Protein AF-V4PI11-F1 (afdb_monomer_lite)

Foldseek 3Di:
DDDDDDDDDDDDDDDDDPPPDQDDDDPLVLLVVVCVQFDAPPDPDDRPDPQLVQADVLLSVLVCQQCDADPPAGRLPNADLSQPGNAFGWAPWDWDDDPQKIWIWTDGVNHTFIKIFGWDRDSNGIHGHWIWGCADPLGHIDISSVQSCLCPQDDDLARDPSVLLSVQCRLLQTPPPPDPDRPDAFADPVLVVLVCQQCPDQPPNHHRLDPDDLSFVGNDFHWNHWDKDWADDPDNQKIKIWIWTQGVNDTFIKIFIWGADPSYIHTHWIKGPADPVQNRIDISVVCSVVSNDGDDDD

Structure (mmCIF, N/CA/C/O backbone):
data_AF-V4PI11-F1
#
_entry.id   AF-V4PI11-F1
#
loop_
_atom_site.group_PDB
_atom_site.id
_atom_site.type_symbol
_atom_site.label_atom_id
_atom_site.label_alt_id
_atom_site.label_comp_id
_atom_site.label_asym_id
_atom_site.label_entity_id
_atom_site.label_seq_id
_atom_site.pdbx_PDB_ins_code
_atom_site.Cartn_x
_atom_site.Cartn_y
_atom_site.Cartn_z
_atom_site.occupancy
_atom_site.B_iso_or_equiv
_atom_site.auth_seq_id
_atom_site.auth_comp_id
_atom_site.auth_asym_id
_atom_site.auth_atom_id
_atom_site.pdbx_PDB_model_num
ATOM 1 N N . MET A 1 1 ? 10.548 27.675 87.735 1.00 40.84 1 MET A N 1
ATOM 2 C CA . MET A 1 1 ? 10.564 27.978 86.286 1.00 40.84 1 MET A CA 1
ATOM 3 C C . MET A 1 1 ? 9.923 26.806 85.551 1.00 40.84 1 MET A C 1
ATOM 5 O O . MET A 1 1 ? 10.500 25.729 85.538 1.00 40.84 1 MET A O 1
ATOM 9 N N . LEU A 1 2 ? 8.694 26.974 85.055 1.00 41.78 2 LEU A N 1
ATOM 10 C CA . LEU A 1 2 ? 7.898 25.921 84.407 1.00 41.78 2 LEU A CA 1
ATOM 11 C C . LEU A 1 2 ? 8.233 25.891 82.902 1.00 41.78 2 LEU A C 1
ATOM 13 O O . LEU A 1 2 ? 7.974 26.872 82.207 1.00 41.78 2 LEU A O 1
ATOM 17 N N . ARG A 1 3 ? 8.820 24.800 82.393 1.00 45.31 3 ARG A N 1
ATOM 18 C CA . ARG A 1 3 ? 9.042 24.601 80.948 1.00 45.31 3 ARG A CA 1
ATOM 19 C C . ARG A 1 3 ? 7.788 23.978 80.329 1.00 45.31 3 ARG A C 1
ATOM 21 O O . ARG A 1 3 ? 7.420 22.863 80.679 1.00 45.31 3 ARG A O 1
ATOM 28 N N . ARG A 1 4 ? 7.130 24.719 79.433 1.00 50.06 4 ARG A N 1
ATOM 29 C CA . ARG A 1 4 ? 6.032 24.237 78.583 1.00 50.06 4 ARG A CA 1
ATOM 30 C C . ARG A 1 4 ? 6.623 23.593 77.331 1.00 50.06 4 ARG A C 1
ATOM 32 O O . ARG A 1 4 ? 7.285 24.273 76.553 1.00 50.06 4 ARG A O 1
ATOM 39 N N . THR A 1 5 ? 6.376 22.304 77.146 1.00 51.91 5 THR A N 1
ATOM 40 C CA . THR A 1 5 ? 6.734 21.562 75.933 1.00 51.91 5 THR A CA 1
ATOM 41 C C . THR A 1 5 ? 5.562 21.648 74.955 1.00 51.91 5 THR A C 1
ATOM 43 O O . THR A 1 5 ? 4.469 21.187 75.274 1.00 51.91 5 THR A O 1
ATOM 46 N N . PHE A 1 6 ? 5.765 22.260 73.787 1.00 44.03 6 PHE A N 1
ATOM 47 C CA . PHE A 1 6 ? 4.809 22.229 72.675 1.00 44.03 6 PHE A CA 1
ATOM 48 C C . PHE A 1 6 ? 5.102 21.006 71.797 1.00 44.03 6 PHE A C 1
ATOM 50 O O . PHE A 1 6 ? 6.221 20.846 71.316 1.00 44.03 6 PHE A O 1
ATOM 57 N N . LEU A 1 7 ? 4.098 20.152 71.592 1.00 48.19 7 LEU A N 1
ATOM 58 C CA . LEU A 1 7 ? 4.107 19.090 70.585 1.00 48.19 7 LEU A CA 1
ATOM 59 C C . LEU A 1 7 ? 3.565 19.665 69.271 1.00 48.19 7 LEU A C 1
ATOM 61 O O . LEU A 1 7 ? 2.389 20.011 69.181 1.00 48.19 7 LEU A O 1
ATOM 65 N N . ILE A 1 8 ? 4.425 19.768 68.259 1.00 47.38 8 ILE A N 1
ATOM 66 C CA . ILE A 1 8 ? 4.028 20.039 66.874 1.00 47.38 8 ILE A CA 1
ATOM 67 C C . ILE A 1 8 ? 3.683 18.685 66.248 1.00 47.38 8 ILE A C 1
ATOM 69 O O . ILE A 1 8 ? 4.562 17.848 66.056 1.00 47.38 8 ILE A O 1
ATOM 73 N N . SER A 1 9 ? 2.400 18.455 65.966 1.00 52.03 9 SER A N 1
ATOM 74 C CA . SER A 1 9 ? 1.960 17.310 65.164 1.00 52.03 9 SER A CA 1
ATOM 75 C C . SER A 1 9 ? 2.169 17.634 63.686 1.00 52.03 9 SER A C 1
ATOM 77 O O . SER A 1 9 ? 1.515 18.527 63.151 1.00 52.03 9 SER A O 1
ATOM 79 N N . ALA A 1 10 ? 3.093 16.928 63.036 1.00 47.50 10 ALA A N 1
ATOM 80 C CA . ALA A 1 10 ? 3.272 16.974 61.590 1.00 47.50 10 ALA A CA 1
ATOM 81 C C . ALA A 1 10 ? 2.219 16.075 60.924 1.00 47.50 10 ALA A C 1
ATOM 83 O O . ALA A 1 10 ? 2.224 14.858 61.106 1.00 47.50 10 ALA A O 1
ATOM 84 N N . LEU A 1 11 ? 1.299 16.685 60.177 1.00 53.53 11 LEU A N 1
ATOM 85 C CA . LEU A 1 11 ? 0.320 15.986 59.351 1.00 53.53 11 LEU A CA 1
ATOM 86 C C . LEU A 1 11 ? 1.028 15.522 58.066 1.00 53.53 11 LEU A C 1
ATOM 88 O O . LEU A 1 11 ? 1.354 16.337 57.206 1.00 53.53 11 LEU A O 1
ATOM 92 N N . ALA A 1 12 ? 1.313 14.226 57.953 1.00 48.94 12 ALA A N 1
ATOM 93 C CA . ALA A 1 12 ? 1.839 13.635 56.727 1.00 48.94 12 ALA A CA 1
ATOM 94 C C . ALA A 1 12 ? 0.690 13.455 55.719 1.00 48.94 12 ALA A C 1
ATOM 96 O O . ALA A 1 12 ? -0.179 12.606 55.912 1.00 48.94 12 ALA A O 1
ATOM 97 N N . LEU A 1 13 ? 0.665 14.274 54.662 1.00 51.00 13 LEU A N 1
ATOM 98 C CA . LEU A 1 13 ? -0.216 14.075 53.510 1.00 51.00 13 LEU A CA 1
ATOM 99 C C . LEU A 1 13 ? 0.379 12.981 52.615 1.00 51.00 13 LEU A C 1
ATOM 101 O O . LEU A 1 13 ? 1.389 13.191 51.946 1.00 51.00 13 LEU A O 1
ATOM 105 N N . SER A 1 14 ? -0.256 11.814 52.595 1.00 48.81 14 SER A N 1
ATOM 106 C CA . SER A 1 14 ? 0.034 10.746 51.638 1.00 48.81 14 SER A CA 1
ATOM 107 C C . SER A 1 14 ? -0.499 11.155 50.261 1.00 48.81 14 SER A C 1
ATOM 109 O O . SER A 1 14 ? -1.700 11.071 50.011 1.00 48.81 14 SER A O 1
ATOM 111 N N . ALA A 1 15 ? 0.368 11.612 49.359 1.00 48.19 15 ALA A N 1
ATOM 112 C CA . ALA A 1 15 ? 0.011 11.766 47.952 1.00 48.19 15 ALA A CA 1
ATOM 113 C C . ALA A 1 15 ? -0.006 10.376 47.298 1.00 48.19 15 ALA A C 1
ATOM 115 O O . ALA A 1 15 ? 1.043 9.812 46.992 1.00 48.19 15 ALA A O 1
ATOM 116 N N . ALA A 1 16 ? -1.193 9.792 47.125 1.00 48.78 16 ALA A N 1
ATOM 117 C CA . ALA A 1 16 ? -1.354 8.633 46.255 1.00 48.78 16 ALA A CA 1
ATOM 118 C C . ALA A 1 16 ? -1.218 9.088 44.787 1.00 48.78 16 ALA A C 1
ATOM 120 O O . ALA A 1 16 ? -1.800 10.116 44.425 1.00 48.78 16 ALA A O 1
ATOM 121 N N . PRO A 1 17 ? -0.483 8.356 43.932 1.00 47.84 17 PRO A N 1
ATOM 122 C CA . PRO A 1 17 ? -0.457 8.638 42.507 1.00 47.84 17 PRO A CA 1
ATOM 123 C C . PRO A 1 17 ? -1.846 8.342 41.937 1.00 47.84 17 PRO A C 1
ATOM 125 O O . PRO A 1 17 ? -2.279 7.193 41.869 1.00 47.84 17 PRO A O 1
ATOM 128 N N . VAL A 1 18 ? -2.565 9.391 41.546 1.00 48.38 18 VAL A N 1
ATOM 129 C CA . VAL A 1 18 ? -3.755 9.250 40.709 1.00 48.38 18 VAL A CA 1
ATOM 130 C C . VAL A 1 18 ? -3.244 8.885 39.320 1.00 48.38 18 VAL A C 1
ATOM 132 O O . VAL A 1 18 ? -2.801 9.751 38.571 1.00 48.38 18 VAL A O 1
ATOM 135 N N . LEU A 1 19 ? -3.263 7.594 38.985 1.00 51.03 19 LEU A N 1
ATOM 136 C CA . LEU A 1 19 ? -3.252 7.174 37.587 1.00 51.03 19 LEU A CA 1
ATOM 137 C C . LEU A 1 19 ? -4.539 7.728 36.979 1.00 51.03 19 LEU A C 1
ATOM 139 O O . LEU A 1 19 ? -5.626 7.212 37.236 1.00 51.03 19 LEU A O 1
ATOM 143 N N . ALA A 1 20 ? -4.425 8.846 36.265 1.00 57.12 20 ALA A N 1
ATOM 144 C CA . ALA A 1 20 ? -5.543 9.431 35.549 1.00 57.12 20 ALA A CA 1
ATOM 145 C C . ALA A 1 20 ? -6.047 8.391 34.544 1.00 57.12 20 ALA A C 1
ATOM 147 O O . ALA A 1 20 ? -5.345 8.040 33.598 1.00 57.12 20 ALA A O 1
ATOM 148 N N . ALA A 1 21 ? -7.241 7.852 34.789 1.00 62.75 21 ALA A N 1
ATOM 149 C CA . ALA A 1 21 ? -7.908 6.993 33.829 1.00 62.75 21 ALA A CA 1
ATOM 150 C C . ALA A 1 21 ? -8.128 7.796 32.542 1.00 62.75 21 ALA A C 1
ATOM 152 O O . ALA A 1 21 ? -8.662 8.906 32.593 1.00 62.75 21 ALA A O 1
ATOM 153 N N . THR A 1 22 ? -7.709 7.246 31.403 1.00 69.50 22 THR A N 1
ATOM 154 C CA . THR A 1 22 ? -8.015 7.814 30.089 1.00 69.50 22 THR A CA 1
ATOM 155 C C . THR A 1 22 ? -9.537 7.972 29.970 1.00 69.50 22 THR A C 1
ATOM 157 O O . THR A 1 22 ? -10.248 6.982 30.164 1.00 69.50 22 THR A O 1
ATOM 160 N N . PRO A 1 23 ? -10.064 9.181 29.709 1.00 77.94 23 PRO A N 1
ATOM 161 C CA . PRO A 1 23 ? -11.504 9.392 29.604 1.00 77.94 23 PRO A CA 1
ATOM 162 C C . PRO A 1 23 ? -12.136 8.553 28.483 1.00 77.94 23 PRO A C 1
ATOM 164 O O . PRO A 1 23 ? -11.534 8.366 27.429 1.00 77.94 23 PRO A O 1
ATOM 167 N N . GLY A 1 24 ? -13.378 8.103 28.677 1.00 84.50 24 GLY A N 1
ATOM 168 C CA . GLY A 1 24 ? -14.166 7.441 27.630 1.00 84.50 24 GLY A CA 1
ATOM 169 C C . GLY A 1 24 ? -14.064 5.906 27.592 1.00 84.50 24 GLY A C 1
ATOM 170 O O . GLY A 1 24 ? -13.567 5.289 28.536 1.00 84.50 24 GLY A O 1
ATOM 171 N N . PRO A 1 25 ? -14.617 5.272 26.540 1.00 92.50 25 PRO A N 1
ATOM 172 C CA . PRO A 1 25 ? -14.625 3.818 26.392 1.00 92.50 25 PRO A CA 1
ATOM 173 C C . PRO A 1 25 ? -13.217 3.247 26.185 1.00 92.50 25 PRO A C 1
ATOM 175 O O . PRO A 1 25 ? -12.325 3.898 25.640 1.00 92.50 25 PRO A O 1
ATOM 178 N N . ALA A 1 26 ? -13.030 1.994 26.601 1.00 94.94 26 ALA A N 1
ATOM 179 C CA . ALA A 1 26 ? -11.811 1.249 26.311 1.00 94.94 26 ALA A CA 1
ATOM 180 C C . ALA A 1 26 ? -11.707 0.931 24.799 1.00 94.94 26 ALA A C 1
ATOM 182 O O . ALA A 1 26 ? -12.746 0.745 24.160 1.00 94.94 26 ALA A O 1
ATOM 183 N N . PRO A 1 27 ? -10.494 0.814 24.225 1.00 97.19 27 PRO A N 1
ATOM 184 C CA . PRO A 1 27 ? -10.257 0.456 22.824 1.00 97.19 27 PRO A CA 1
ATOM 185 C C . PRO A 1 27 ? -11.107 -0.707 22.300 1.00 97.19 27 PRO A C 1
ATOM 187 O O . PRO A 1 27 ? -11.747 -0.596 21.258 1.00 97.19 27 PRO A O 1
ATOM 190 N N . GLU A 1 28 ? -11.195 -1.813 23.038 1.00 97.38 28 GLU A N 1
ATOM 191 C CA . GLU A 1 28 ? -11.993 -2.971 22.631 1.00 97.38 28 GLU A CA 1
ATOM 192 C C . GLU A 1 28 ? -13.496 -2.676 22.584 1.00 97.38 28 GLU A C 1
ATOM 194 O O . GLU A 1 28 ? -14.212 -3.285 21.792 1.00 97.38 28 GLU A O 1
ATOM 199 N N . GLN A 1 29 ? -13.979 -1.744 23.411 1.00 96.94 29 GLN A N 1
ATOM 200 C CA . GLN A 1 29 ? -15.369 -1.305 23.377 1.00 96.94 29 GLN A CA 1
ATOM 201 C C . GLN A 1 29 ? -15.615 -0.389 22.177 1.00 96.94 29 GLN A C 1
ATOM 203 O O . GLN A 1 29 ? -16.610 -0.582 21.490 1.00 96.94 29 GLN A O 1
ATOM 208 N N . ILE A 1 30 ? -14.681 0.520 21.864 1.00 96.56 30 ILE A N 1
ATOM 209 C CA . ILE A 1 30 ? -14.741 1.364 20.657 1.00 96.56 30 ILE A CA 1
ATOM 210 C C . ILE A 1 30 ? -14.898 0.493 19.404 1.00 96.56 30 ILE A C 1
ATOM 212 O O . ILE A 1 30 ? -15.773 0.751 18.581 1.00 96.56 30 ILE A O 1
ATOM 216 N N . ILE A 1 31 ? -14.099 -0.573 19.285 1.00 97.50 31 ILE A N 1
ATOM 217 C CA . ILE A 1 31 ? -14.183 -1.494 18.144 1.00 97.50 31 ILE A CA 1
ATOM 218 C C . ILE A 1 31 ? -15.503 -2.281 18.141 1.00 97.50 31 ILE A C 1
ATOM 220 O O . ILE A 1 31 ? -16.111 -2.442 17.087 1.00 97.50 31 ILE A O 1
ATOM 224 N N . ARG A 1 32 ? -16.013 -2.733 19.295 1.00 96.12 32 ARG A N 1
ATOM 225 C CA . ARG A 1 32 ? -17.341 -3.380 19.352 1.00 96.12 32 ARG A CA 1
ATOM 226 C C . ARG A 1 32 ? -18.463 -2.444 18.910 1.00 96.12 32 ARG A C 1
ATOM 228 O O . ARG A 1 32 ? -19.345 -2.884 18.179 1.00 96.12 32 ARG A O 1
ATOM 235 N N . ASP A 1 33 ? -18.418 -1.187 19.338 1.00 94.12 33 ASP A N 1
ATOM 236 C CA . ASP A 1 33 ? -19.420 -0.180 18.989 1.00 94.12 33 ASP A CA 1
ATOM 237 C C . ASP A 1 33 ? -19.358 0.169 17.494 1.00 94.12 33 ASP A C 1
ATOM 239 O O . ASP A 1 33 ? -20.404 0.304 16.862 1.00 94.12 33 ASP A O 1
ATOM 243 N N . LEU A 1 34 ? -18.152 0.232 16.911 1.00 94.56 34 LEU A N 1
ATOM 244 C CA . LEU A 1 34 ? -17.946 0.369 15.465 1.00 94.56 34 LEU A CA 1
ATOM 245 C C . LEU A 1 34 ? -18.621 -0.777 14.699 1.00 94.56 34 LEU A C 1
ATOM 247 O O . LEU A 1 34 ? -19.480 -0.529 13.855 1.00 94.56 34 LEU A O 1
ATOM 251 N N . TYR A 1 35 ? -18.290 -2.031 15.017 1.00 93.81 35 TYR A N 1
ATOM 252 C CA . TYR A 1 35 ? -18.856 -3.179 14.301 1.00 93.81 35 TYR A CA 1
ATOM 253 C C . TYR A 1 35 ? -20.350 -3.400 14.573 1.00 93.81 35 TYR A C 1
ATOM 255 O O . TYR A 1 35 ? -21.015 -4.054 13.777 1.00 93.81 35 TYR A O 1
ATOM 263 N N . ALA A 1 36 ? -20.915 -2.831 15.642 1.00 91.50 36 ALA A N 1
ATOM 264 C CA . ALA A 1 36 ? -22.363 -2.843 15.863 1.00 91.50 36 ALA A CA 1
ATOM 265 C C . ALA A 1 36 ? -23.140 -2.039 14.800 1.00 91.50 36 ALA A C 1
ATOM 267 O O . ALA A 1 36 ? -24.351 -2.230 14.656 1.00 91.50 36 ALA A O 1
ATOM 268 N N . LEU A 1 37 ? -22.463 -1.156 14.054 1.00 89.44 37 LEU A N 1
ATOM 269 C CA . LEU A 1 37 ? -23.041 -0.431 12.921 1.00 89.44 37 LEU A CA 1
ATOM 270 C C . LEU A 1 37 ? -23.151 -1.307 11.663 1.00 89.44 37 LEU A C 1
ATOM 272 O O . LEU A 1 37 ? -24.054 -1.087 10.857 1.00 89.44 37 LEU A O 1
ATOM 276 N N . TYR A 1 38 ? -22.284 -2.315 11.520 1.00 87.25 38 TYR A N 1
ATOM 277 C CA . TYR A 1 38 ? -22.271 -3.238 10.386 1.00 87.25 38 TYR A CA 1
ATOM 278 C C . TYR A 1 38 ? -23.386 -4.273 10.556 1.00 87.25 38 TYR A C 1
ATOM 280 O O . TYR A 1 38 ? -23.311 -5.186 11.381 1.00 87.25 38 TYR A O 1
ATOM 288 N N . LYS A 1 39 ? -24.471 -4.095 9.799 1.00 72.31 39 LYS A N 1
ATOM 289 C CA . LYS A 1 39 ? -25.648 -4.974 9.842 1.00 72.31 39 LYS A CA 1
ATOM 290 C C . LYS A 1 39 ? -25.449 -6.225 8.968 1.00 72.31 39 LYS A C 1
ATOM 292 O O . LYS A 1 39 ? -24.581 -6.231 8.102 1.00 72.31 39 LYS A O 1
ATOM 297 N N . PRO A 1 40 ? -26.248 -7.290 9.174 1.00 66.56 40 PRO A N 1
ATOM 298 C CA . PRO A 1 40 ? -26.199 -8.484 8.332 1.00 66.56 40 PRO A CA 1
ATOM 299 C C . PRO A 1 40 ? -26.529 -8.197 6.858 1.00 66.56 40 PRO A C 1
ATOM 301 O O . PRO A 1 40 ? -27.255 -7.252 6.553 1.00 66.56 40 PRO A O 1
ATOM 304 N N . VAL A 1 41 ? -26.047 -9.086 5.984 1.00 58.22 41 VAL A N 1
ATOM 305 C CA . VAL A 1 41 ? -26.229 -9.089 4.520 1.00 58.22 41 VAL A CA 1
ATOM 306 C C . VAL A 1 41 ? -27.696 -8.865 4.115 1.00 58.22 41 VAL A C 1
ATOM 308 O O . VAL A 1 41 ? -28.592 -9.520 4.653 1.00 58.22 41 VAL A O 1
ATOM 311 N N . GLY A 1 42 ? -27.937 -7.979 3.140 1.00 57.91 42 GLY A N 1
ATOM 312 C CA . GLY A 1 42 ? -29.267 -7.708 2.567 1.00 57.91 42 GLY A CA 1
ATOM 313 C C . GLY A 1 42 ? -30.006 -6.493 3.145 1.00 57.91 42 GLY A C 1
ATOM 314 O O . GLY A 1 42 ? -31.218 -6.377 2.971 1.00 57.91 42 GLY A O 1
ATOM 315 N N . MET A 1 43 ? -29.304 -5.606 3.856 1.00 55.66 43 MET A N 1
ATOM 316 C CA . MET A 1 43 ? -29.824 -4.318 4.325 1.00 55.66 43 MET A CA 1
ATOM 317 C C . MET A 1 43 ? -29.095 -3.184 3.589 1.00 55.66 43 MET A C 1
ATOM 319 O O . MET A 1 43 ? -27.904 -2.999 3.808 1.00 55.66 43 MET A O 1
ATOM 323 N N . ASP A 1 44 ? -29.815 -2.411 2.767 1.00 54.25 44 ASP A N 1
ATOM 324 C CA . ASP A 1 44 ? -29.284 -1.384 1.838 1.00 54.25 44 ASP A CA 1
ATOM 325 C C . ASP A 1 44 ? -28.748 -0.099 2.509 1.00 54.25 44 ASP A C 1
ATOM 327 O O . ASP A 1 44 ? -28.855 1.000 1.964 1.00 54.25 44 ASP A O 1
ATOM 331 N N . VAL A 1 45 ? -28.225 -0.183 3.733 1.00 64.81 45 VAL A N 1
ATOM 332 C CA . VAL A 1 45 ? -27.713 0.992 4.446 1.00 64.81 45 VAL A CA 1
ATOM 333 C C . VAL A 1 45 ? -26.289 0.715 4.893 1.00 64.81 45 VAL A C 1
ATOM 335 O O . VAL A 1 45 ? -26.080 0.032 5.899 1.00 64.81 45 VAL A O 1
ATOM 338 N N . TYR A 1 46 ? -25.330 1.282 4.155 1.00 71.81 46 TYR A N 1
ATOM 339 C CA . TYR A 1 46 ? -23.950 1.403 4.614 1.00 71.81 46 TYR A CA 1
ATOM 340 C C . TYR A 1 46 ? -23.929 2.048 6.004 1.00 71.81 46 TYR A C 1
ATOM 342 O O . TYR A 1 46 ? -24.715 2.967 6.276 1.00 71.81 46 TYR A O 1
ATOM 350 N N . PRO A 1 47 ? -23.075 1.565 6.916 1.00 76.44 47 PRO A N 1
ATOM 351 C CA . PRO A 1 47 ? -22.998 2.137 8.245 1.00 76.44 47 PRO A CA 1
ATOM 352 C C . PRO A 1 47 ? -22.582 3.614 8.151 1.00 76.44 47 PRO A C 1
ATOM 354 O O . PRO A 1 47 ? -21.601 3.943 7.492 1.00 76.44 47 PRO A O 1
ATOM 357 N N . ASP A 1 48 ? -23.301 4.514 8.839 1.00 77.81 48 ASP A N 1
ATOM 358 C CA . ASP A 1 48 ? -22.871 5.915 9.039 1.00 77.81 48 ASP A CA 1
ATOM 359 C C . ASP A 1 48 ? -21.723 5.939 10.058 1.00 77.81 48 ASP A C 1
ATOM 361 O O . ASP A 1 48 ? -21.857 6.398 11.200 1.00 77.81 48 ASP A O 1
ATOM 365 N N . VAL A 1 49 ? -20.596 5.347 9.669 1.00 79.56 49 VAL A N 1
ATOM 366 C CA . VAL A 1 49 ? -19.345 5.473 10.398 1.00 79.56 49 VAL A CA 1
ATOM 367 C C . VAL A 1 49 ? -18.808 6.867 10.117 1.00 79.56 49 VAL A C 1
ATOM 369 O O . VAL A 1 49 ? -18.836 7.360 8.993 1.00 79.56 49 VAL A O 1
ATOM 372 N N . LYS A 1 50 ? -18.275 7.512 11.153 1.00 85.06 50 LYS A N 1
ATOM 373 C CA . LYS A 1 50 ? -17.506 8.755 11.018 1.00 85.06 50 LYS A CA 1
ATOM 374 C C . LYS A 1 50 ? -16.070 8.447 11.424 1.00 85.06 50 LYS A C 1
ATOM 376 O O . LYS A 1 50 ? -15.722 8.752 12.570 1.00 85.06 50 LYS A O 1
ATOM 381 N N . PRO A 1 51 ? -15.269 7.797 10.549 1.00 84.19 51 PRO A N 1
ATOM 382 C CA . PRO A 1 51 ? -13.949 7.260 10.893 1.00 84.19 51 PRO A CA 1
ATOM 383 C C . PRO A 1 51 ? -13.061 8.303 11.571 1.00 84.19 51 PRO A C 1
ATOM 385 O O . PRO A 1 51 ? -12.453 8.036 12.604 1.00 84.19 51 PRO A O 1
ATOM 388 N N . GLN A 1 52 ? -13.116 9.544 11.081 1.00 85.56 52 GLN A N 1
ATOM 389 C CA . GLN A 1 52 ? -12.340 10.676 11.587 1.00 85.56 52 GLN A CA 1
ATOM 390 C C . GLN A 1 52 ? -12.591 10.974 13.074 1.00 85.56 52 GLN A C 1
ATOM 392 O O . GLN A 1 52 ? -11.742 11.562 13.734 1.00 85.56 52 GLN A O 1
ATOM 397 N N . ARG A 1 53 ? -13.746 10.581 13.631 1.00 87.88 53 ARG A N 1
ATOM 398 C CA . ARG A 1 53 ? -14.045 10.751 15.065 1.00 87.88 53 ARG A CA 1
ATOM 399 C C . ARG A 1 53 ? -13.392 9.692 15.948 1.00 87.88 53 ARG A C 1
ATOM 401 O O . ARG A 1 53 ? -13.229 9.929 17.143 1.00 87.88 53 ARG A O 1
ATOM 408 N N . LEU A 1 54 ? -13.078 8.531 15.378 1.00 93.19 54 LEU A N 1
ATOM 409 C CA . LEU A 1 54 ? -12.444 7.412 16.073 1.00 93.19 54 LEU A CA 1
ATOM 410 C C . LEU A 1 54 ? -10.916 7.490 15.989 1.00 93.19 54 LEU A C 1
ATOM 412 O O . LEU A 1 54 ? -10.231 6.911 16.828 1.00 93.19 54 LEU A O 1
ATOM 416 N N . MET A 1 55 ? -10.401 8.210 14.996 1.00 94.94 55 MET A N 1
ATOM 417 C CA . MET A 1 55 ? -8.983 8.304 14.669 1.00 94.94 55 MET A CA 1
ATOM 418 C C . MET A 1 55 ? -8.262 9.435 15.411 1.00 94.94 55 MET A C 1
ATOM 420 O O . MET A 1 55 ? -8.884 10.381 15.906 1.00 94.94 55 MET A O 1
ATOM 424 N N . THR A 1 56 ? -6.933 9.356 15.477 1.00 94.19 56 THR A N 1
ATOM 425 C CA . THR A 1 56 ? -6.099 10.517 15.806 1.00 94.19 56 THR A CA 1
ATOM 426 C C . THR A 1 56 ? -6.263 11.602 14.744 1.00 94.19 56 THR A C 1
ATOM 428 O O . THR A 1 56 ? -6.639 11.322 13.608 1.00 94.19 56 THR A O 1
ATOM 431 N N . THR A 1 57 ? -5.995 12.863 15.101 1.00 90.00 57 THR A N 1
ATOM 432 C CA . THR A 1 57 ? -6.113 13.989 14.156 1.00 90.00 57 THR A CA 1
ATOM 433 C C . THR A 1 57 ? -5.267 13.766 12.906 1.00 90.00 57 THR A C 1
ATOM 435 O O . THR A 1 57 ? -5.730 14.033 11.803 1.00 90.00 57 THR A O 1
ATOM 438 N N . GLU A 1 58 ? -4.045 13.261 13.079 1.00 86.19 58 GLU A N 1
ATOM 439 C CA . GLU A 1 58 ? -3.141 12.954 11.973 1.00 86.19 58 GLU A CA 1
ATOM 440 C C . 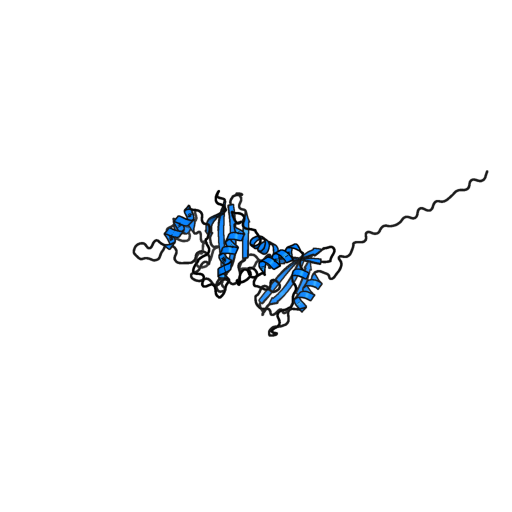GLU A 1 58 ? -3.735 11.878 11.060 1.00 86.19 58 GLU A C 1
ATOM 442 O O . GLU A 1 58 ? -3.934 12.135 9.874 1.00 86.19 58 GLU A O 1
ATOM 447 N N . LEU A 1 59 ? -4.119 10.720 11.612 1.00 90.69 59 LEU A N 1
ATOM 448 C CA . LEU A 1 59 ? -4.701 9.646 10.811 1.00 90.69 59 LEU A CA 1
ATOM 449 C C . LEU A 1 59 ? -6.018 10.069 10.142 1.00 90.69 59 LEU A C 1
ATOM 451 O O . LEU A 1 59 ? -6.278 9.685 9.009 1.00 90.69 59 LEU A O 1
ATOM 455 N N . ALA A 1 60 ? -6.837 10.897 10.793 1.00 90.06 60 ALA A N 1
ATOM 456 C CA . ALA A 1 60 ? -8.064 11.420 10.200 1.00 90.06 60 ALA A CA 1
ATOM 457 C C . ALA A 1 60 ? -7.796 12.307 8.970 1.00 90.06 60 ALA A C 1
ATOM 459 O O . ALA A 1 60 ? -8.555 12.243 8.000 1.00 90.06 60 ALA A O 1
ATOM 460 N N . VAL A 1 61 ? -6.733 13.121 8.993 1.00 84.62 61 VAL A N 1
ATOM 461 C CA . VAL A 1 61 ? -6.294 13.919 7.833 1.00 84.62 61 VAL A CA 1
ATOM 462 C C . VAL A 1 61 ? -5.799 13.000 6.719 1.00 84.62 61 VAL A C 1
ATOM 464 O O . VAL A 1 61 ? -6.242 13.144 5.581 1.00 84.62 61 VAL A O 1
ATOM 467 N N . LEU A 1 62 ? -4.948 12.032 7.067 1.00 83.31 62 LEU A N 1
ATOM 468 C CA . LEU A 1 62 ? -4.412 11.026 6.150 1.00 83.31 62 LEU A CA 1
ATOM 469 C C . LEU A 1 62 ? -5.534 10.237 5.448 1.00 83.31 62 LEU A C 1
ATOM 471 O O . LEU A 1 62 ? -5.590 10.183 4.221 1.00 83.31 62 LEU A O 1
ATOM 475 N N . TYR A 1 63 ? -6.475 9.702 6.227 1.00 87.06 63 TYR A N 1
ATOM 476 C CA . TYR A 1 63 ? -7.649 8.984 5.732 1.00 87.06 63 TYR A CA 1
ATOM 477 C C . TYR A 1 63 ? -8.509 9.863 4.827 1.00 87.06 63 TYR A C 1
ATOM 479 O O . TYR A 1 63 ? -8.915 9.428 3.758 1.00 87.06 63 TYR A O 1
ATOM 487 N N . THR A 1 64 ? -8.775 11.111 5.230 1.00 85.56 64 THR A N 1
ATOM 488 C CA . THR A 1 64 ? -9.603 12.024 4.428 1.00 85.56 64 THR A CA 1
ATOM 489 C C . THR A 1 64 ? -8.966 12.289 3.072 1.00 85.56 64 THR A C 1
ATOM 491 O O . THR A 1 64 ? -9.675 12.294 2.076 1.00 85.56 64 THR A O 1
ATOM 494 N N . ALA A 1 65 ? -7.648 12.472 3.010 1.00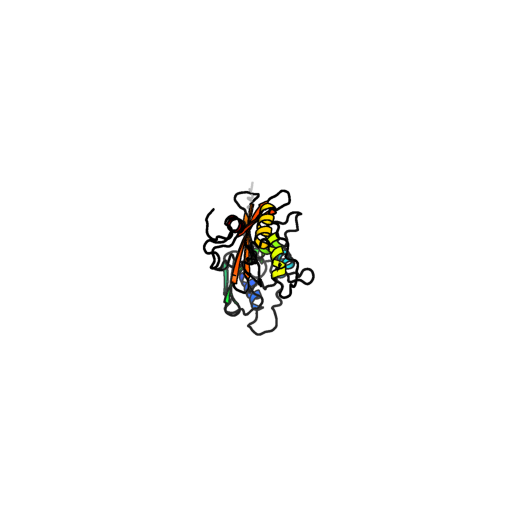 77.81 65 ALA A N 1
ATOM 495 C CA . ALA A 1 65 ? -6.967 12.665 1.738 1.00 77.81 65 ALA A CA 1
ATOM 496 C C . ALA A 1 65 ? -7.022 11.423 0.842 1.00 77.81 65 ALA A C 1
ATOM 498 O O . ALA A 1 65 ? -7.268 11.562 -0.349 1.00 77.81 65 ALA A O 1
ATOM 499 N N . GLY A 1 66 ? -6.831 10.226 1.408 1.00 78.12 66 GLY A N 1
ATOM 500 C CA . GLY A 1 66 ? -6.938 8.979 0.648 1.00 78.12 66 GLY A CA 1
ATOM 501 C C . GLY A 1 66 ? -8.363 8.683 0.178 1.00 78.12 66 GLY A C 1
ATOM 502 O O . GLY A 1 66 ? -8.540 8.182 -0.921 1.00 78.12 66 GLY A O 1
ATOM 503 N N . ALA A 1 67 ? -9.371 9.017 0.985 1.00 80.88 67 ALA A N 1
ATOM 504 C CA . ALA A 1 67 ? -10.783 8.748 0.706 1.00 80.88 67 ALA A CA 1
ATOM 505 C C . ALA A 1 67 ? -11.501 9.887 -0.047 1.00 80.88 67 ALA A C 1
ATOM 507 O O . ALA A 1 67 ? -12.711 9.815 -0.257 1.00 80.88 67 ALA A O 1
ATOM 508 N N . THR A 1 68 ? -10.803 10.973 -0.401 1.00 79.38 68 THR A N 1
ATOM 509 C CA . THR A 1 68 ? -11.385 12.065 -1.195 1.00 79.38 68 THR A CA 1
ATOM 510 C C . THR A 1 68 ? -11.142 11.800 -2.671 1.00 79.38 68 THR A C 1
ATOM 512 O O . THR A 1 68 ? -9.998 11.675 -3.091 1.00 79.38 68 THR A O 1
ATOM 515 N N . GLU A 1 69 ? -12.225 11.771 -3.441 1.00 69.62 69 GLU A N 1
ATOM 516 C CA . GLU A 1 69 ? -12.237 11.718 -4.904 1.00 69.62 69 GLU A CA 1
ATOM 517 C C . GLU A 1 69 ? -11.604 12.993 -5.497 1.00 69.62 69 GLU A C 1
ATOM 519 O O . GLU A 1 69 ? -12.134 14.096 -5.298 1.00 69.62 69 GLU A O 1
ATOM 524 N N . PRO A 1 70 ? -10.461 12.893 -6.197 1.00 66.12 70 PRO A N 1
ATOM 525 C CA . PRO A 1 70 ? -9.931 14.005 -6.970 1.00 66.12 70 PRO A CA 1
ATOM 526 C C . PRO A 1 70 ? -10.677 14.103 -8.310 1.00 66.12 70 PRO A C 1
ATOM 528 O O . PRO A 1 70 ? -10.783 13.124 -9.027 1.00 66.12 70 PRO A O 1
ATOM 531 N N . ASP A 1 71 ? -11.182 15.283 -8.673 1.00 59.53 71 ASP A N 1
ATOM 532 C CA . ASP A 1 71 ? -11.623 15.613 -10.043 1.00 59.53 71 ASP A CA 1
ATOM 533 C C . ASP A 1 71 ? -12.608 14.632 -10.743 1.00 59.53 71 ASP A C 1
ATOM 535 O O . ASP A 1 71 ? -12.589 14.506 -11.965 1.00 59.53 71 ASP A O 1
ATOM 539 N N . ASN A 1 72 ? -13.557 14.044 -9.997 1.00 49.22 72 ASN A N 1
ATOM 540 C CA . ASN A 1 72 ? -14.510 13.002 -10.447 1.00 49.22 72 ASN A CA 1
ATOM 541 C C . ASN A 1 72 ? -13.879 11.620 -10.739 1.00 49.22 72 ASN A C 1
ATOM 543 O O . ASN A 1 72 ? -14.386 10.884 -11.591 1.00 49.22 72 ASN A O 1
ATOM 547 N N . ASN A 1 73 ? -12.777 11.299 -10.056 1.00 59.66 73 ASN A N 1
ATOM 548 C CA . ASN A 1 73 ? -12.110 10.002 -10.093 1.00 59.66 73 ASN A CA 1
ATOM 549 C C . ASN A 1 73 ? -12.314 9.198 -8.804 1.00 59.66 73 ASN A C 1
ATOM 551 O O . ASN A 1 73 ? -12.568 9.728 -7.723 1.00 59.66 73 ASN A O 1
ATOM 555 N N . ILE A 1 74 ? -12.073 7.895 -8.887 1.00 63.69 74 ILE A N 1
ATOM 556 C CA . ILE A 1 74 ? -12.137 7.022 -7.714 1.00 63.69 74 ILE A CA 1
ATOM 557 C C . ILE A 1 74 ? -11.073 7.436 -6.681 1.00 63.69 74 ILE A C 1
ATOM 559 O O . ILE A 1 74 ? -9.909 7.646 -7.045 1.00 63.69 74 ILE A O 1
ATOM 563 N N . PRO A 1 75 ? -11.435 7.595 -5.391 1.00 73.12 75 PRO A N 1
ATOM 564 C CA . PRO A 1 75 ? -10.460 7.918 -4.359 1.00 73.12 75 PRO A CA 1
ATOM 565 C C . PRO A 1 75 ? -9.392 6.815 -4.257 1.00 73.12 75 PRO A C 1
ATOM 567 O O . PRO A 1 75 ? -9.719 5.637 -4.355 1.00 73.12 75 PRO A O 1
ATOM 570 N N . PRO A 1 76 ? -8.115 7.141 -3.986 1.00 72.50 76 PRO A N 1
ATOM 571 C CA . PRO A 1 76 ? -7.084 6.116 -3.802 1.00 72.50 76 PRO A CA 1
ATOM 572 C C . PRO A 1 76 ? -7.413 5.071 -2.725 1.00 72.50 76 PRO A C 1
ATOM 574 O O . PRO A 1 76 ? -6.965 3.930 -2.800 1.00 72.50 76 PRO A O 1
ATOM 577 N N . LEU A 1 77 ? -8.179 5.472 -1.710 1.00 80.50 77 LEU A N 1
ATOM 578 C CA . LEU A 1 77 ? -8.778 4.603 -0.708 1.00 80.50 77 LEU A CA 1
ATOM 579 C C . LEU A 1 77 ? -10.281 4.464 -0.990 1.00 80.50 77 LEU A C 1
ATOM 581 O O . LEU A 1 77 ? -11.082 5.186 -0.397 1.00 80.50 77 LEU A O 1
ATOM 585 N N . ASP A 1 78 ? -10.651 3.545 -1.882 1.00 76.81 78 ASP A N 1
ATOM 586 C CA . ASP A 1 78 ? -12.048 3.330 -2.306 1.00 76.81 78 ASP A CA 1
ATOM 587 C C . ASP A 1 78 ? -12.718 2.099 -1.685 1.00 76.81 78 ASP A C 1
ATOM 589 O O . ASP A 1 78 ? -13.719 1.608 -2.182 1.00 76.81 78 ASP A O 1
ATOM 593 N N . TRP A 1 79 ? -12.177 1.539 -0.606 1.00 83.81 79 TRP A N 1
ATOM 594 C CA . TRP A 1 79 ? -12.799 0.407 0.090 1.00 83.81 79 TRP A CA 1
ATOM 595 C C . TRP A 1 79 ? -13.031 0.723 1.563 1.00 83.81 79 TRP A C 1
ATOM 597 O O . TRP A 1 79 ? -12.415 1.619 2.150 1.00 83.81 79 TRP A O 1
ATOM 607 N N . ASP A 1 80 ? -13.896 -0.061 2.205 1.00 88.75 80 ASP A N 1
ATOM 608 C CA . ASP A 1 80 ? -14.109 0.045 3.639 1.00 88.75 80 ASP A CA 1
ATOM 609 C C . ASP A 1 80 ? -12.958 -0.635 4.398 1.00 88.75 80 ASP A C 1
ATOM 611 O O . ASP A 1 80 ? -12.854 -1.864 4.508 1.00 88.75 80 ASP A O 1
ATOM 615 N N . ILE A 1 81 ? -12.089 0.205 4.960 1.00 91.50 81 ILE A N 1
ATOM 616 C CA . ILE A 1 81 ? -10.903 -0.196 5.728 1.00 91.50 81 ILE A CA 1
ATOM 617 C C . ILE A 1 81 ? -11.206 -0.992 7.006 1.00 91.50 81 ILE A C 1
ATOM 619 O O . ILE A 1 81 ? -10.300 -1.524 7.647 1.00 91.50 81 ILE A O 1
ATOM 623 N N . PHE A 1 82 ? -12.461 -1.031 7.448 1.00 94.62 82 PHE A N 1
ATOM 624 C CA . PHE A 1 82 ? -12.850 -1.785 8.633 1.00 94.62 82 PHE A CA 1
ATOM 625 C C . PHE A 1 82 ? -13.320 -3.191 8.294 1.00 94.62 82 PHE A C 1
ATOM 627 O O . PHE A 1 82 ? -13.342 -4.033 9.185 1.00 94.62 82 PHE A O 1
ATOM 634 N N . VAL A 1 83 ? -13.657 -3.474 7.036 1.00 91.69 83 VAL A N 1
ATOM 635 C CA . VAL A 1 83 ? -14.053 -4.822 6.596 1.00 91.69 83 VAL A CA 1
ATOM 636 C C . VAL A 1 83 ? -13.145 -5.419 5.532 1.00 91.69 83 VAL A C 1
ATOM 638 O O . VAL A 1 83 ? -13.348 -6.575 5.168 1.00 91.69 83 VAL A O 1
ATOM 641 N N . ASN A 1 84 ? -12.135 -4.669 5.083 1.00 88.81 84 ASN A N 1
ATOM 642 C CA . ASN A 1 84 ? -11.268 -5.049 3.973 1.00 88.81 84 ASN A CA 1
ATOM 643 C C . ASN A 1 84 ? -12.070 -5.420 2.718 1.00 88.81 84 ASN A C 1
ATOM 645 O O . ASN A 1 84 ? -11.938 -6.522 2.194 1.00 88.81 84 ASN A O 1
ATOM 649 N N . GLY A 1 85 ? -12.971 -4.536 2.285 1.00 84.06 85 GLY A N 1
ATOM 650 C CA . GLY A 1 85 ? -13.787 -4.814 1.109 1.00 84.06 85 GLY A CA 1
ATOM 651 C C . GLY A 1 85 ? -14.713 -3.680 0.693 1.00 84.06 85 GLY A C 1
ATOM 652 O O . GLY A 1 85 ? -14.898 -2.703 1.418 1.00 84.06 85 GLY A O 1
ATOM 653 N N . GLN A 1 86 ? -15.292 -3.849 -0.494 1.00 80.00 86 GLN A N 1
ATOM 654 C CA . GLN A 1 86 ? -16.302 -2.964 -1.089 1.00 80.00 86 GLN A CA 1
ATOM 655 C C . GLN A 1 86 ? -17.696 -3.190 -0.486 1.00 80.00 86 GLN A C 1
ATOM 657 O O . GLN A 1 86 ? -18.463 -2.260 -0.226 1.00 80.00 86 GLN A O 1
ATOM 662 N N . ASP A 1 87 ? -17.990 -4.459 -0.213 1.00 82.44 87 ASP A N 1
ATOM 663 C CA . ASP A 1 87 ? -19.226 -4.930 0.389 1.00 82.44 87 ASP A CA 1
ATOM 664 C C . ASP A 1 87 ? -18.959 -5.528 1.772 1.00 82.44 87 ASP A C 1
ATOM 666 O O . ASP A 1 87 ? -17.850 -5.974 2.095 1.00 82.44 87 ASP A O 1
ATOM 670 N N . PHE A 1 88 ? -20.006 -5.574 2.599 1.00 88.44 88 PHE A N 1
ATOM 671 C CA . PHE A 1 88 ? -19.902 -6.108 3.949 1.00 88.44 88 PHE A CA 1
ATOM 672 C C . PHE A 1 88 ? -20.988 -7.126 4.302 1.00 88.44 88 PHE A C 1
ATOM 674 O O . PHE A 1 88 ? -22.155 -7.043 3.918 1.00 88.44 88 PHE A O 1
ATOM 681 N N . GLY A 1 89 ? -20.587 -8.083 5.130 1.00 88.81 89 GLY A N 1
ATOM 682 C CA . GLY A 1 89 ? -21.439 -9.119 5.692 1.00 88.81 89 GLY A CA 1
ATOM 683 C C . GLY A 1 89 ? -20.851 -9.665 6.980 1.00 88.81 89 GLY A C 1
ATOM 684 O O . GLY A 1 89 ? -20.627 -10.868 7.084 1.00 88.81 89 GLY A O 1
ATOM 685 N N . VAL A 1 90 ? -20.565 -8.775 7.934 1.00 90.81 90 VAL A N 1
ATOM 686 C CA . VAL A 1 90 ? -19.834 -9.101 9.165 1.00 90.81 90 VAL A CA 1
ATOM 687 C C . VAL A 1 90 ? -20.613 -10.103 10.017 1.00 90.81 90 VAL A C 1
ATOM 689 O O . VAL A 1 90 ? -21.703 -9.826 10.523 1.00 90.81 90 VAL A O 1
ATOM 692 N N . THR A 1 91 ? -20.022 -11.274 10.240 1.00 92.56 91 THR A N 1
ATOM 693 C CA . THR A 1 91 ? -20.534 -12.288 11.170 1.00 92.56 91 THR A CA 1
ATOM 694 C C . THR A 1 91 ? -19.426 -12.809 12.082 1.00 92.56 91 THR A C 1
ATOM 696 O O . THR A 1 91 ? -18.245 -12.603 11.836 1.00 92.56 91 THR A O 1
ATOM 699 N N . ARG A 1 92 ? -19.800 -13.477 13.183 1.00 94.00 92 ARG A N 1
ATOM 700 C CA . ARG A 1 92 ? -18.861 -14.170 14.095 1.00 94.00 92 ARG A CA 1
ATOM 701 C C . ARG A 1 92 ? -17.746 -13.283 14.686 1.00 94.00 92 ARG A C 1
ATOM 703 O O . ARG A 1 92 ? -16.690 -13.796 15.054 1.00 94.00 92 ARG A O 1
ATOM 710 N N . LEU A 1 93 ? -18.014 -11.985 14.862 1.00 96.19 93 LEU A N 1
ATOM 711 C CA . LEU A 1 93 ? -17.069 -11.017 15.423 1.00 96.19 93 LEU A CA 1
ATOM 712 C C . LEU A 1 93 ? -16.500 -11.451 16.783 1.00 96.19 93 LEU A C 1
ATOM 714 O O . LEU A 1 93 ? -17.222 -11.679 17.759 1.00 96.19 93 LEU A O 1
ATOM 718 N N . LYS A 1 94 ? -15.172 -11.460 16.864 1.00 98.12 94 LYS A N 1
ATOM 719 C CA . LYS A 1 94 ? -14.370 -11.607 18.076 1.00 98.12 94 LYS A CA 1
ATOM 720 C C . LYS A 1 94 ? -13.419 -10.422 18.167 1.00 98.12 94 LYS A C 1
ATOM 722 O O . LYS A 1 94 ? -12.647 -10.176 17.251 1.00 98.12 94 LYS A O 1
ATOM 727 N N . VAL A 1 95 ? -13.454 -9.726 19.299 1.00 98.44 95 VAL A N 1
ATOM 728 C CA . VAL A 1 95 ? -12.563 -8.596 19.589 1.00 98.44 95 VAL A CA 1
ATOM 729 C C . VAL A 1 95 ? -11.685 -8.959 20.777 1.00 98.44 95 VAL A C 1
ATOM 731 O O . VAL A 1 95 ? -12.209 -9.362 21.825 1.00 98.44 95 VAL A O 1
ATOM 734 N N . LYS A 1 96 ? -10.369 -8.817 20.611 1.00 98.31 96 LYS A N 1
ATOM 735 C CA . LYS A 1 96 ? -9.349 -9.036 21.644 1.00 98.31 96 LYS A CA 1
ATOM 736 C C . LYS A 1 96 ? -8.442 -7.812 21.719 1.00 98.31 96 LYS A C 1
ATOM 738 O O . LYS A 1 96 ? -8.120 -7.239 20.689 1.00 98.31 96 LYS A O 1
ATOM 743 N N . ARG A 1 97 ? -8.014 -7.442 22.924 1.00 97.81 97 ARG A N 1
ATOM 744 C CA . ARG A 1 97 ? -7.020 -6.390 23.146 1.00 97.81 97 ARG A CA 1
ATOM 745 C C . ARG A 1 97 ? -5.748 -6.967 23.749 1.00 97.81 97 ARG A C 1
ATOM 747 O O . ARG A 1 97 ? -5.825 -7.777 24.674 1.00 97.81 97 ARG A O 1
ATOM 754 N N . GLU A 1 98 ? -4.610 -6.501 23.257 1.00 97.62 98 GLU A N 1
ATOM 755 C CA . GLU A 1 98 ? -3.273 -6.790 23.771 1.00 97.62 98 GLU A CA 1
ATOM 756 C C . GLU A 1 98 ? -2.482 -5.477 23.809 1.00 97.62 98 GLU A C 1
ATOM 758 O O . GLU A 1 98 ? -2.095 -4.944 22.778 1.00 97.62 98 GLU A O 1
ATOM 763 N N . GLY A 1 99 ? -2.293 -4.914 25.008 1.00 94.94 99 GLY A N 1
ATOM 764 C CA . GLY A 1 99 ? -1.662 -3.601 25.158 1.00 94.94 99 GLY A CA 1
ATOM 765 C C . GLY A 1 99 ? -2.491 -2.477 24.526 1.00 94.94 99 GLY A C 1
ATOM 766 O O . GLY A 1 99 ? -3.630 -2.218 24.935 1.00 94.94 99 GLY A O 1
ATOM 767 N N . ASP A 1 100 ? -1.892 -1.793 23.565 1.00 96.88 100 ASP A N 1
ATOM 768 C CA . ASP A 1 100 ? -2.462 -0.728 22.741 1.00 96.88 100 ASP A CA 1
ATOM 769 C C . ASP A 1 100 ? -3.014 -1.228 21.397 1.00 96.88 100 ASP A C 1
ATOM 771 O O . ASP A 1 100 ? -3.615 -0.453 20.661 1.00 96.88 100 ASP A O 1
ATOM 775 N N . VAL A 1 101 ? -2.921 -2.527 21.109 1.00 98.19 101 VAL A N 1
ATOM 776 C CA . VAL A 1 101 ? -3.474 -3.120 19.889 1.00 98.19 101 VAL A CA 1
ATOM 777 C C . VAL A 1 101 ? -4.806 -3.808 20.183 1.00 98.19 101 VAL A C 1
ATOM 779 O O . VAL A 1 101 ? -4.943 -4.588 21.133 1.00 98.19 101 VAL A O 1
ATOM 782 N N . VAL A 1 102 ? -5.808 -3.555 19.340 1.00 98.69 102 VAL A N 1
ATOM 783 C CA . VAL A 1 102 ? -7.067 -4.310 19.307 1.00 98.69 102 VAL A CA 1
ATOM 784 C C . VAL A 1 102 ? -7.132 -5.117 18.018 1.00 98.69 102 VAL A C 1
ATOM 786 O O . VAL A 1 102 ? -6.961 -4.586 16.931 1.00 98.69 102 VAL A O 1
ATOM 789 N N . THR A 1 103 ? -7.416 -6.409 18.126 1.00 98.62 103 THR A N 1
ATOM 790 C CA . THR A 1 103 ? -7.647 -7.302 16.987 1.00 98.62 103 THR A CA 1
ATOM 791 C C . THR A 1 103 ? -9.135 -7.610 16.866 1.00 98.62 103 THR A C 1
ATOM 793 O O . THR A 1 103 ? -9.736 -8.137 17.811 1.00 98.62 103 THR A O 1
ATOM 796 N N . ALA A 1 104 ? -9.713 -7.340 15.698 1.00 98.38 104 ALA A N 1
ATOM 797 C CA . ALA A 1 104 ? -11.023 -7.835 15.294 1.00 98.38 104 ALA A CA 1
ATOM 798 C C . ALA A 1 104 ? -10.850 -9.022 14.340 1.00 98.38 104 ALA A C 1
ATOM 800 O O . ALA A 1 104 ? -10.111 -8.941 13.364 1.00 98.38 104 ALA A O 1
ATOM 801 N N . LYS A 1 105 ? -11.530 -10.132 14.633 1.00 98.25 105 LYS A N 1
ATOM 802 C CA . LYS A 1 105 ? -11.642 -11.295 13.746 1.00 98.25 105 LYS A CA 1
ATOM 803 C C . LYS A 1 105 ? -13.108 -11.586 13.497 1.00 98.25 105 LYS A C 1
ATOM 805 O O . LYS A 1 105 ? -13.866 -11.705 14.459 1.00 98.25 105 LYS A O 1
ATOM 810 N N . PHE A 1 106 ? -13.503 -11.699 12.246 1.00 96.06 106 PHE A N 1
ATOM 811 C CA . PHE A 1 106 ? -14.883 -11.927 11.829 1.00 96.06 106 PHE A CA 1
ATOM 812 C C . PHE A 1 106 ? -14.875 -12.603 10.466 1.00 96.06 106 PHE A C 1
ATOM 814 O O . PHE A 1 106 ? -13.815 -12.833 9.891 1.00 96.06 106 PHE A O 1
ATOM 821 N N . ASP A 1 107 ? -16.055 -12.926 9.962 1.00 93.62 107 ASP A N 1
ATOM 822 C CA . ASP A 1 107 ? -16.209 -13.330 8.579 1.00 93.62 107 ASP A CA 1
ATOM 823 C C . ASP A 1 107 ? -16.925 -12.221 7.825 1.00 93.62 107 ASP A C 1
ATOM 825 O O . ASP A 1 107 ? -18.028 -11.836 8.231 1.00 93.62 107 ASP A O 1
ATOM 829 N N . ASN A 1 108 ? -16.298 -11.708 6.770 1.00 91.44 108 ASN A N 1
ATOM 830 C CA . ASN A 1 108 ? -16.905 -10.776 5.838 1.00 91.44 108 ASN A CA 1
ATOM 831 C C . ASN A 1 108 ? -17.443 -11.557 4.640 1.00 91.44 108 ASN A C 1
ATOM 833 O O . ASN A 1 108 ? -16.678 -12.200 3.935 1.00 91.44 108 ASN A O 1
ATOM 837 N N . LEU A 1 109 ? -18.765 -11.579 4.447 1.00 89.38 109 LEU A N 1
ATOM 838 C CA . LEU A 1 109 ? -19.402 -12.318 3.342 1.00 89.38 109 LEU A CA 1
ATOM 839 C C . LEU A 1 109 ? -19.013 -13.812 3.262 1.00 89.38 109 LEU A C 1
ATOM 841 O O . LEU A 1 109 ? -19.162 -14.453 2.228 1.00 89.38 109 LEU A O 1
ATOM 845 N N . GLY A 1 110 ? -18.595 -14.397 4.389 1.00 89.12 110 GLY A N 1
ATOM 846 C CA . GLY A 1 110 ? -18.174 -15.798 4.483 1.00 89.12 110 GLY A CA 1
ATOM 847 C C . GLY A 1 110 ? -16.662 -16.016 4.445 1.00 89.12 110 GLY A C 1
ATOM 848 O O . GLY A 1 110 ? -16.231 -17.120 4.773 1.00 89.12 110 GLY A O 1
ATOM 849 N N . GLU A 1 111 ? -15.877 -14.986 4.134 1.00 89.69 111 GLU A N 1
ATOM 850 C CA . GLU A 1 111 ? -14.415 -15.027 4.142 1.00 89.69 111 GLU A CA 1
ATOM 851 C C . GLU A 1 111 ? -13.861 -14.584 5.493 1.00 89.69 111 GLU A C 1
ATOM 853 O O . GLU A 1 111 ? -14.339 -13.620 6.086 1.00 89.69 111 GLU A O 1
ATOM 858 N N . ALA A 1 112 ? -12.858 -15.295 6.009 1.00 94.00 112 ALA A N 1
ATOM 859 C CA . ALA A 1 112 ? -12.271 -14.982 7.305 1.00 94.00 112 ALA A CA 1
ATOM 860 C C . ALA A 1 112 ? -11.401 -13.717 7.219 1.00 94.00 112 ALA A C 1
ATOM 862 O O . ALA A 1 112 ? -10.372 -13.707 6.552 1.00 94.00 112 ALA A O 1
ATOM 863 N N . THR A 1 113 ? -11.763 -12.681 7.973 1.00 93.69 113 THR A N 1
ATOM 864 C CA . THR A 1 113 ? -11.087 -11.378 7.972 1.00 93.69 113 THR A CA 1
ATOM 865 C C . THR A 1 113 ? -10.469 -11.091 9.339 1.00 93.69 113 THR A C 1
ATOM 867 O O . THR A 1 113 ? -11.066 -11.352 10.392 1.00 93.69 113 THR A O 1
ATOM 870 N N . THR A 1 114 ? -9.253 -10.540 9.344 1.00 96.69 114 THR A N 1
ATOM 871 C CA . THR A 1 114 ? -8.579 -10.039 10.550 1.00 96.69 114 THR A CA 1
ATOM 872 C C . THR A 1 114 ? -8.164 -8.589 10.339 1.00 96.69 114 THR A C 1
ATOM 874 O O . THR A 1 114 ? -7.469 -8.289 9.376 1.00 96.69 114 THR A O 1
ATOM 877 N N . VAL A 1 115 ? -8.537 -7.714 11.274 1.00 97.81 115 VAL A N 1
ATOM 878 C CA . VAL A 1 115 ? -8.141 -6.300 11.283 1.00 97.81 115 VAL A CA 1
ATOM 879 C C . VAL A 1 115 ? -7.466 -5.972 12.611 1.00 97.81 115 VAL A C 1
ATOM 881 O O . VAL A 1 115 ? -7.990 -6.290 13.687 1.00 97.81 115 VAL A O 1
ATOM 884 N N . PHE A 1 116 ? -6.298 -5.343 12.540 1.00 98.12 116 PHE A N 1
ATOM 885 C CA . PHE A 1 116 ? -5.580 -4.793 13.684 1.00 98.12 116 PHE A CA 1
ATOM 886 C C . PHE A 1 116 ? -5.800 -3.285 13.757 1.00 98.12 116 PHE A C 1
ATOM 888 O O . PHE A 1 116 ? -5.736 -2.581 12.753 1.00 98.12 116 PHE A O 1
ATOM 895 N N . TYR A 1 117 ? -6.031 -2.799 14.968 1.00 98.38 117 TYR A N 1
ATOM 896 C CA . TYR A 1 117 ? -6.184 -1.389 15.279 1.00 98.38 117 TYR A CA 1
ATOM 897 C C . TYR A 1 117 ? -5.133 -1.016 16.308 1.00 98.38 117 TYR A C 1
ATOM 899 O O . TYR A 1 117 ? -5.194 -1.498 17.444 1.00 98.38 117 TYR A O 1
ATOM 907 N N . ASP A 1 118 ? -4.199 -0.158 15.923 1.00 98.25 118 ASP A N 1
ATOM 908 C CA . ASP A 1 118 ? -3.232 0.400 16.861 1.00 98.25 118 ASP A CA 1
ATOM 909 C C . ASP A 1 118 ? -3.878 1.625 17.507 1.00 98.25 118 ASP A C 1
ATOM 911 O O . ASP A 1 118 ? -4.395 2.502 16.811 1.00 98.25 118 ASP A O 1
ATOM 915 N N . PHE A 1 119 ? -3.921 1.673 18.835 1.00 98.00 119 PHE A N 1
ATOM 916 C CA . PHE A 1 119 ? -4.532 2.764 19.583 1.00 98.00 119 PHE A CA 1
ATOM 917 C C . PHE A 1 119 ? -3.487 3.610 20.301 1.00 98.00 119 PHE A C 1
ATOM 919 O O . PHE A 1 119 ? -2.498 3.111 20.821 1.00 98.00 119 PHE A O 1
ATOM 926 N N . VAL A 1 120 ? -3.782 4.894 20.468 1.00 96.62 120 VAL A N 1
ATOM 927 C CA . VAL A 1 120 ? -3.034 5.774 21.366 1.00 96.62 120 VAL A CA 1
ATOM 928 C C . VAL A 1 120 ? -3.977 6.425 22.372 1.00 96.62 120 VAL A C 1
ATOM 930 O O . VAL A 1 120 ? -5.136 6.732 22.073 1.00 96.62 120 VAL A O 1
ATOM 933 N N . ALA A 1 121 ? -3.496 6.608 23.600 1.00 94.12 121 ALA A N 1
ATOM 934 C CA . ALA A 1 121 ? -4.215 7.362 24.617 1.00 94.12 121 ALA A CA 1
ATOM 935 C C . ALA A 1 121 ? -3.994 8.865 24.394 1.00 94.12 121 ALA A C 1
ATOM 937 O O . ALA A 1 121 ? -2.860 9.339 24.454 1.00 94.12 121 ALA A O 1
ATOM 938 N N . THR A 1 122 ? -5.073 9.619 24.189 1.00 90.56 122 THR A N 1
ATOM 939 C CA . THR A 1 122 ? -5.056 11.086 24.109 1.00 90.56 122 THR A CA 1
ATOM 940 C C . THR A 1 122 ? -5.773 11.697 25.322 1.00 90.56 122 THR A C 1
ATOM 942 O O . THR A 1 122 ? -6.482 10.987 26.051 1.00 90.56 122 THR A O 1
ATOM 945 N N . PRO A 1 123 ? -5.626 13.011 25.580 1.00 88.12 123 PRO A N 1
ATOM 946 C CA . PRO A 1 123 ? -6.400 13.694 26.620 1.00 88.12 123 PRO A CA 1
ATOM 947 C C . PRO A 1 123 ? -7.926 13.551 26.454 1.00 88.12 123 PRO A C 1
ATOM 949 O O . PRO A 1 123 ? -8.662 13.570 27.439 1.00 88.12 123 PRO A O 1
ATOM 952 N N . GLU A 1 124 ? -8.403 13.366 25.221 1.00 86.81 124 GLU A N 1
ATOM 953 C CA . GLU A 1 124 ? -9.811 13.197 24.841 1.00 86.81 124 GLU A CA 1
ATOM 954 C C . GLU A 1 124 ? -10.260 11.724 24.791 1.00 86.81 124 GLU A C 1
ATOM 956 O O . GLU A 1 124 ? -11.367 11.422 24.324 1.00 86.81 124 GLU A O 1
ATOM 961 N N . GLY A 1 125 ? -9.401 10.801 25.225 1.00 93.00 125 GLY A N 1
ATOM 962 C CA . GLY A 1 125 ? -9.663 9.370 25.277 1.00 93.00 125 GLY A CA 1
ATOM 963 C C . GLY A 1 125 ? -8.795 8.548 24.328 1.00 93.00 125 GLY A C 1
ATOM 964 O O . GLY A 1 125 ? -7.841 9.034 23.736 1.00 93.00 125 GLY A O 1
ATOM 965 N N . TRP A 1 126 ? -9.123 7.270 24.172 1.00 96.38 126 TRP A N 1
ATOM 966 C CA . TRP A 1 126 ? -8.437 6.409 23.208 1.00 96.38 126 TRP A CA 1
ATOM 967 C C . TRP A 1 126 ? -8.815 6.772 21.768 1.00 96.38 126 TRP A C 1
ATOM 969 O O . TRP A 1 126 ? -9.978 7.085 21.490 1.00 96.38 126 TRP A O 1
ATOM 979 N N . ARG A 1 127 ? -7.838 6.737 20.858 1.00 97.06 127 ARG A N 1
ATOM 980 C CA . ARG A 1 127 ? -8.018 6.968 19.417 1.00 97.06 127 ARG A CA 1
ATOM 981 C C . ARG A 1 127 ? -7.267 5.926 18.600 1.00 97.06 127 ARG A C 1
ATOM 983 O O . ARG A 1 127 ? -6.204 5.483 19.023 1.00 97.06 127 ARG A O 1
ATOM 990 N N . ILE A 1 128 ? -7.828 5.563 17.451 1.00 97.62 128 ILE A N 1
ATOM 991 C CA . ILE A 1 128 ? -7.189 4.706 16.450 1.00 97.62 128 ILE A CA 1
ATOM 992 C C . ILE A 1 128 ? -6.082 5.522 15.783 1.00 97.62 128 ILE A C 1
ATOM 994 O O . ILE A 1 128 ? -6.340 6.581 15.215 1.00 97.62 128 ILE A O 1
ATOM 998 N N . ASP A 1 129 ? -4.856 5.039 15.878 1.00 96.25 129 ASP A N 1
ATOM 999 C CA . ASP A 1 129 ? -3.668 5.658 15.300 1.00 96.25 129 ASP A CA 1
ATOM 1000 C C . ASP A 1 129 ? -3.191 4.947 14.028 1.00 96.25 129 ASP A C 1
ATOM 1002 O O . ASP A 1 129 ? -2.484 5.551 13.215 1.00 96.25 129 ASP A O 1
ATOM 1006 N N . ASN A 1 130 ? -3.644 3.705 13.815 1.00 97.00 130 ASN A N 1
ATOM 1007 C CA . ASN A 1 130 ? -3.473 2.968 12.568 1.00 97.00 130 ASN A CA 1
ATOM 1008 C C . ASN A 1 130 ? -4.514 1.842 12.400 1.00 97.00 130 ASN A C 1
ATOM 1010 O O . ASN A 1 130 ? -5.061 1.340 13.387 1.00 97.00 130 ASN A O 1
ATOM 1014 N N . VAL A 1 131 ? -4.750 1.423 11.154 1.00 96.56 131 VAL A N 1
ATOM 1015 C CA . VAL A 1 131 ? -5.545 0.239 10.786 1.00 96.56 131 VAL A CA 1
ATOM 1016 C C . VAL A 1 131 ? -4.689 -0.642 9.884 1.00 96.56 131 VAL A C 1
ATOM 1018 O O . VAL A 1 131 ? -4.140 -0.148 8.900 1.00 96.56 131 VAL A O 1
ATOM 1021 N N . ARG A 1 132 ? -4.562 -1.928 10.227 1.00 95.19 132 ARG A N 1
ATOM 1022 C CA . ARG A 1 132 ? -3.693 -2.874 9.518 1.00 95.19 132 ARG A CA 1
ATOM 1023 C C . ARG A 1 132 ? -4.367 -4.213 9.245 1.00 95.19 132 ARG A C 1
ATOM 1025 O O . ARG A 1 132 ? -5.182 -4.672 10.050 1.00 95.19 132 ARG A O 1
ATOM 1032 N N . TYR A 1 133 ? -3.956 -4.879 8.174 1.00 92.25 133 TYR A N 1
ATOM 1033 C CA . TYR A 1 133 ? -4.288 -6.284 7.898 1.00 92.25 133 TYR A CA 1
ATOM 1034 C C . TYR A 1 133 ? -3.037 -7.152 8.067 1.00 92.25 133 TYR A C 1
ATOM 1036 O O . TYR A 1 133 ? -1.927 -6.626 7.993 1.00 92.25 133 TYR A O 1
ATOM 1044 N N . PRO A 1 134 ? -3.175 -8.452 8.378 1.00 90.50 134 PRO A N 1
ATOM 1045 C CA . PRO A 1 134 ? -2.029 -9.353 8.362 1.00 90.50 134 PRO A CA 1
ATOM 1046 C C . PRO A 1 134 ? -1.515 -9.549 6.936 1.00 90.50 134 PRO A C 1
ATOM 1048 O O . PRO A 1 134 ? -2.285 -9.433 5.986 1.00 90.50 134 PRO A O 1
ATOM 1051 N N . ASP A 1 135 ? -0.247 -9.929 6.825 1.00 83.38 135 ASP A N 1
ATOM 1052 C CA . ASP A 1 135 ? 0.274 -10.576 5.623 1.00 83.38 135 ASP A CA 1
ATOM 1053 C C . ASP A 1 135 ? -0.529 -11.852 5.334 1.00 83.38 135 ASP A C 1
ATOM 1055 O O . ASP A 1 135 ? -0.974 -12.550 6.260 1.00 83.38 135 ASP A O 1
ATOM 1059 N N . ASP A 1 136 ? -0.687 -12.173 4.058 1.00 75.75 136 ASP A N 1
ATOM 1060 C CA . ASP A 1 136 ? -1.310 -13.407 3.600 1.00 75.75 136 ASP A CA 1
ATOM 1061 C C . ASP A 1 136 ? -0.470 -14.080 2.502 1.00 75.75 136 ASP A C 1
ATOM 1063 O O . ASP A 1 136 ? 0.689 -13.738 2.267 1.00 75.75 136 ASP A O 1
ATOM 1067 N N . GLU A 1 137 ? -1.024 -15.115 1.873 1.00 65.94 137 GLU A N 1
ATOM 1068 C CA . GLU A 1 137 ? -0.343 -15.836 0.791 1.00 65.94 137 GLU A CA 1
ATOM 1069 C C . GLU A 1 137 ? -0.153 -14.999 -0.485 1.00 65.94 137 GLU A C 1
ATOM 1071 O O . GLU A 1 137 ? 0.647 -15.366 -1.343 1.00 65.94 137 GLU A O 1
ATOM 1076 N N . ASN A 1 138 ? -0.860 -13.875 -0.590 1.00 56.25 138 ASN A N 1
ATOM 1077 C CA . ASN A 1 138 ? -0.919 -13.008 -1.758 1.00 56.25 138 ASN A CA 1
ATOM 1078 C C . ASN A 1 138 ? -0.053 -11.749 -1.605 1.00 56.25 138 ASN A C 1
ATOM 1080 O O . ASN A 1 138 ? 0.201 -11.061 -2.596 1.00 56.25 138 ASN A O 1
ATOM 1084 N N . GLY A 1 139 ? 0.435 -11.445 -0.398 1.00 62.53 139 GLY A N 1
ATOM 1085 C CA . GLY A 1 139 ? 1.345 -10.330 -0.174 1.00 62.53 139 GLY A CA 1
ATOM 1086 C C . GLY A 1 139 ? 1.439 -9.867 1.281 1.00 62.53 139 GLY A C 1
ATOM 1087 O O . GLY A 1 139 ? 0.850 -10.461 2.187 1.00 62.53 139 GLY A O 1
ATOM 1088 N N . PRO A 1 140 ? 2.205 -8.792 1.527 1.00 71.44 140 PRO A N 1
ATOM 1089 C CA . PRO A 1 140 ? 2.187 -8.103 2.801 1.00 71.44 140 PRO A CA 1
ATOM 1090 C C . PRO A 1 140 ? 0.797 -7.525 3.056 1.00 71.44 140 PRO A C 1
ATOM 1092 O O . PRO A 1 140 ? 0.066 -7.155 2.134 1.00 71.44 140 PRO A O 1
ATOM 1095 N N . GLY A 1 141 ? 0.452 -7.435 4.332 1.00 81.38 141 GLY A N 1
ATOM 1096 C CA . GLY A 1 141 ? -0.802 -6.856 4.763 1.00 81.38 141 GLY A CA 1
ATOM 1097 C C . GLY A 1 141 ? -0.885 -5.363 4.457 1.00 81.38 141 GLY A C 1
ATOM 1098 O O . GLY A 1 141 ? 0.042 -4.721 3.975 1.00 81.38 141 GLY A O 1
ATOM 1099 N N . PHE A 1 142 ? -2.025 -4.777 4.786 1.00 86.50 142 PHE A N 1
ATOM 1100 C CA . PHE A 1 142 ? -2.248 -3.344 4.647 1.00 86.50 142 PHE A CA 1
ATOM 1101 C C . PHE A 1 142 ? -1.786 -2.577 5.888 1.00 86.50 142 PHE A C 1
ATOM 1103 O O . PHE A 1 142 ? -1.913 -3.070 7.009 1.00 86.50 142 PHE A O 1
ATOM 1110 N N . ASP A 1 143 ? -1.353 -1.332 5.691 1.00 90.31 143 ASP A N 1
ATOM 1111 C CA . ASP A 1 143 ? -1.110 -0.350 6.748 1.00 90.31 143 ASP A CA 1
ATOM 1112 C C . ASP A 1 143 ? -1.622 1.024 6.299 1.00 90.31 143 ASP A C 1
ATOM 1114 O O . ASP A 1 143 ? -1.061 1.637 5.387 1.00 90.31 143 ASP A O 1
ATOM 1118 N N . LEU A 1 144 ? -2.704 1.502 6.925 1.00 89.19 144 LEU A N 1
ATOM 1119 C CA . LEU A 1 144 ? -3.378 2.740 6.525 1.00 89.19 144 LEU A CA 1
ATOM 1120 C C . LEU A 1 144 ? -2.477 3.964 6.659 1.00 89.19 144 LEU A C 1
ATOM 1122 O O . LEU A 1 144 ? -2.487 4.838 5.790 1.00 89.19 144 LEU A O 1
ATOM 1126 N N . ARG A 1 145 ? -1.726 4.054 7.760 1.00 87.50 145 ARG A N 1
ATOM 1127 C CA . ARG A 1 145 ? -0.835 5.186 8.011 1.00 87.50 145 ARG A CA 1
ATOM 1128 C C . ARG A 1 145 ? 0.246 5.239 6.937 1.00 87.50 145 ARG A C 1
ATOM 1130 O O . ARG A 1 145 ? 0.442 6.294 6.337 1.00 87.50 145 ARG A O 1
ATOM 1137 N N . HIS A 1 146 ? 0.908 4.116 6.668 1.00 83.31 146 HIS A N 1
ATOM 1138 C CA . HIS A 1 146 ? 1.932 4.022 5.631 1.00 83.31 146 HIS A CA 1
ATOM 1139 C C . HIS A 1 146 ? 1.365 4.358 4.248 1.00 83.31 146 HIS A C 1
ATOM 1141 O O . HIS A 1 146 ? 1.892 5.238 3.567 1.00 83.31 146 HIS A O 1
ATOM 1147 N N . PHE A 1 147 ? 0.248 3.728 3.878 1.00 79.25 147 PHE A N 1
ATOM 1148 C CA . PHE A 1 147 ? -0.429 3.949 2.602 1.00 79.25 147 PHE A CA 1
ATOM 1149 C C . PHE A 1 147 ? -0.769 5.427 2.379 1.00 79.25 147 PHE A C 1
ATOM 1151 O O . PHE A 1 147 ? -0.425 6.016 1.353 1.00 79.25 147 PHE A O 1
ATOM 1158 N N . ALA A 1 148 ? -1.383 6.068 3.370 1.00 76.38 148 ALA A N 1
ATOM 1159 C CA . ALA A 1 148 ? -1.769 7.462 3.250 1.00 76.38 148 ALA A CA 1
ATOM 1160 C C . ALA A 1 148 ? -0.568 8.422 3.253 1.00 76.38 148 ALA A C 1
ATOM 1162 O O . ALA A 1 148 ? -0.622 9.450 2.581 1.00 76.38 148 ALA A O 1
ATOM 1163 N N . HIS A 1 149 ? 0.531 8.099 3.946 1.00 76.06 149 HIS A N 1
ATOM 1164 C CA . HIS A 1 149 ? 1.775 8.868 3.825 1.00 76.06 149 HIS A CA 1
ATOM 1165 C C . HIS A 1 149 ? 2.366 8.793 2.412 1.00 76.06 149 HIS A C 1
ATOM 1167 O O . HIS A 1 149 ? 2.823 9.818 1.906 1.00 76.06 149 HIS A O 1
ATOM 1173 N N . LEU A 1 150 ? 2.319 7.626 1.757 1.00 72.69 150 LEU A N 1
ATOM 1174 C CA . LEU A 1 150 ? 2.759 7.482 0.365 1.00 72.69 150 LEU A CA 1
ATOM 1175 C C . LEU A 1 150 ? 1.894 8.309 -0.596 1.00 72.69 150 LEU A C 1
ATOM 1177 O O . LEU A 1 150 ? 2.427 8.932 -1.516 1.00 72.69 150 LEU A O 1
ATOM 1181 N N . LEU A 1 151 ? 0.581 8.369 -0.361 1.00 65.44 151 LEU A N 1
ATOM 1182 C CA . LEU A 1 151 ? -0.347 9.185 -1.152 1.00 65.44 151 LEU A CA 1
ATOM 1183 C C . LEU A 1 151 ? -0.134 10.689 -0.971 1.00 65.44 151 LEU A C 1
ATOM 1185 O O . LEU A 1 151 ? -0.145 11.450 -1.939 1.00 65.44 151 LEU A O 1
ATOM 1189 N N . LEU A 1 152 ? 0.043 11.119 0.278 1.00 64.19 152 LEU A N 1
ATOM 1190 C CA . LEU A 1 152 ? 0.143 12.527 0.659 1.00 64.19 152 LEU A CA 1
ATOM 1191 C C . LEU A 1 152 ? 1.544 13.112 0.541 1.00 64.19 152 LEU A C 1
ATOM 1193 O O . LEU A 1 152 ? 1.729 14.299 0.828 1.00 64.19 152 LEU A O 1
ATOM 1197 N N . ALA A 1 153 ? 2.528 12.324 0.115 1.00 62.03 153 ALA A N 1
ATOM 1198 C CA . ALA A 1 153 ? 3.809 12.865 -0.290 1.00 62.03 153 ALA A CA 1
ATOM 1199 C C . ALA A 1 153 ? 3.571 13.891 -1.414 1.00 62.03 153 ALA A C 1
ATOM 1201 O O . ALA A 1 153 ? 3.323 13.558 -2.578 1.00 62.03 153 ALA A O 1
ATOM 1202 N N . THR A 1 154 ? 3.588 15.174 -1.031 1.00 46.12 154 THR A N 1
ATOM 1203 C CA . THR A 1 154 ? 3.579 16.320 -1.948 1.00 46.12 154 THR A CA 1
ATOM 1204 C C . THR A 1 154 ? 4.592 16.029 -3.047 1.00 46.12 154 THR A C 1
ATOM 1206 O O . THR A 1 154 ? 5.675 15.548 -2.706 1.00 46.12 154 THR A O 1
ATOM 1209 N N . PRO A 1 155 ? 4.303 16.297 -4.334 1.00 46.28 155 PRO A N 1
ATOM 1210 C CA . PRO A 1 155 ? 5.336 16.203 -5.346 1.00 46.28 155 PRO A CA 1
ATOM 1211 C C . PRO A 1 155 ? 6.454 17.171 -4.951 1.00 46.28 155 PRO A C 1
ATOM 1213 O O . PRO A 1 155 ? 6.382 18.379 -5.177 1.00 46.28 155 PRO A O 1
ATOM 1216 N N . ALA A 1 156 ? 7.510 16.629 -4.351 1.00 48.06 156 ALA A N 1
ATOM 1217 C CA . ALA A 1 156 ? 8.831 17.130 -4.623 1.00 48.06 156 ALA A CA 1
ATOM 1218 C C . ALA A 1 156 ? 8.978 17.151 -6.153 1.00 48.06 156 ALA A C 1
ATOM 1220 O O . ALA A 1 156 ? 8.320 16.393 -6.870 1.00 48.06 156 ALA A O 1
ATOM 1221 N N . SER A 1 157 ? 9.843 18.018 -6.672 1.00 50.62 157 SER A N 1
ATOM 1222 C CA . SER A 1 157 ? 10.212 18.002 -8.096 1.00 50.62 157 SER A CA 1
ATOM 1223 C C . SER A 1 157 ? 10.684 16.620 -8.580 1.00 50.62 157 SER A C 1
ATOM 1225 O O . SER A 1 157 ? 10.783 16.399 -9.779 1.00 50.62 157 SER A O 1
ATOM 1227 N N . ASP A 1 158 ? 10.956 15.724 -7.632 1.00 58.41 158 ASP A N 1
ATOM 1228 C CA . ASP A 1 158 ? 11.278 14.318 -7.762 1.00 58.41 158 ASP A CA 1
ATOM 1229 C C . ASP A 1 158 ? 10.414 13.511 -6.755 1.00 58.41 158 ASP A C 1
ATOM 1231 O O . ASP A 1 158 ? 10.708 13.557 -5.557 1.00 58.41 158 ASP A O 1
ATOM 1235 N N . PRO A 1 159 ? 9.291 12.884 -7.163 1.00 69.88 159 PRO A N 1
ATOM 1236 C CA . PRO A 1 159 ? 8.441 12.118 -6.249 1.00 69.88 159 PRO A CA 1
ATOM 1237 C C . PRO A 1 159 ? 9.188 10.903 -5.683 1.00 69.88 159 PRO A C 1
ATOM 1239 O O . PRO A 1 159 ? 9.918 10.226 -6.401 1.00 69.88 159 PRO A O 1
ATOM 1242 N N . GLU A 1 160 ? 8.972 10.590 -4.402 1.00 82.62 160 GLU A N 1
ATOM 1243 C CA . GLU A 1 160 ? 9.540 9.375 -3.807 1.00 82.62 160 GLU A CA 1
ATOM 1244 C C . GLU A 1 160 ? 9.054 8.117 -4.563 1.00 82.62 160 GLU A C 1
ATOM 1246 O O . GLU A 1 160 ? 7.914 8.097 -5.052 1.00 82.62 160 GLU A O 1
ATOM 1251 N N . PRO A 1 161 ? 9.874 7.052 -4.658 1.00 88.81 161 PRO A N 1
ATOM 1252 C CA . PRO A 1 161 ? 9.569 5.875 -5.470 1.00 88.81 161 PRO A CA 1
ATOM 1253 C C . PRO A 1 161 ? 8.197 5.249 -5.193 1.00 88.81 161 PRO A C 1
ATOM 1255 O O . PRO A 1 161 ? 7.439 4.981 -6.123 1.00 88.81 161 PRO A O 1
ATOM 1258 N N . GLY A 1 162 ? 7.822 5.083 -3.919 1.00 84.31 162 GLY A N 1
ATOM 1259 C CA . GLY A 1 162 ? 6.516 4.525 -3.549 1.00 84.31 162 GLY A CA 1
ATOM 1260 C C . GLY A 1 162 ? 5.335 5.344 -4.083 1.00 84.31 162 GLY A C 1
ATOM 1261 O O . GLY A 1 162 ? 4.388 4.789 -4.636 1.00 84.31 162 GLY A O 1
ATOM 1262 N N . SER A 1 163 ? 5.411 6.673 -3.996 1.00 78.44 163 SER A N 1
ATOM 1263 C CA . SER A 1 163 ? 4.369 7.579 -4.498 1.00 78.44 163 SER A CA 1
ATOM 1264 C C . SER A 1 163 ? 4.257 7.554 -6.021 1.00 78.44 163 SER A C 1
ATOM 1266 O O . SER A 1 163 ? 3.155 7.681 -6.553 1.00 78.44 163 SER A O 1
ATOM 1268 N N . THR A 1 164 ? 5.380 7.379 -6.724 1.00 85.38 164 THR A N 1
ATOM 1269 C CA . THR A 1 164 ? 5.403 7.196 -8.183 1.00 85.38 164 THR A CA 1
ATOM 1270 C C . THR A 1 164 ? 4.578 5.976 -8.585 1.00 85.38 164 THR A C 1
ATOM 1272 O O . THR A 1 164 ? 3.691 6.090 -9.429 1.00 85.38 164 THR A O 1
ATOM 1275 N N . ILE A 1 165 ? 4.801 4.838 -7.920 1.00 88.50 165 ILE A N 1
ATOM 1276 C CA . ILE A 1 165 ? 4.093 3.588 -8.217 1.00 88.50 165 ILE A CA 1
ATOM 1277 C C . ILE A 1 165 ? 2.599 3.688 -7.896 1.00 88.50 165 ILE A C 1
ATOM 1279 O O . ILE A 1 165 ? 1.771 3.296 -8.713 1.00 88.50 165 ILE A O 1
ATOM 1283 N N . VAL A 1 166 ? 2.220 4.279 -6.759 1.00 80.31 166 VAL A N 1
ATOM 1284 C CA . VAL A 1 166 ? 0.794 4.458 -6.424 1.00 80.31 166 VAL A CA 1
ATOM 1285 C C . VAL A 1 166 ? 0.067 5.311 -7.473 1.00 80.31 166 VAL A C 1
ATOM 1287 O O . VAL A 1 166 ? -1.050 4.983 -7.869 1.00 80.31 166 VAL A O 1
ATOM 1290 N N . ARG A 1 167 ? 0.699 6.384 -7.966 1.00 78.00 167 ARG A N 1
ATOM 1291 C CA . ARG A 1 167 ? 0.111 7.245 -9.008 1.00 78.00 167 ARG A CA 1
ATOM 1292 C C . ARG A 1 167 ? -0.038 6.537 -10.348 1.00 78.00 167 ARG A C 1
ATOM 1294 O O . ARG A 1 167 ? -1.008 6.808 -11.046 1.00 78.00 167 ARG A O 1
ATOM 1301 N N . TYR A 1 168 ? 0.902 5.658 -10.690 1.00 85.06 168 TYR A N 1
ATOM 1302 C CA . TYR A 1 168 ? 0.839 4.869 -11.915 1.00 85.06 168 TYR A CA 1
ATOM 1303 C C . TYR A 1 168 ? -0.398 3.960 -11.940 1.00 85.06 168 TYR A C 1
ATOM 1305 O O . TYR A 1 168 ? -1.129 3.944 -12.925 1.00 85.06 168 TYR A O 1
ATOM 1313 N N . TYR A 1 169 ? -0.678 3.261 -10.838 1.00 83.88 169 TYR A N 1
ATOM 1314 C CA . TYR A 1 169 ? -1.801 2.322 -10.781 1.00 83.88 169 TYR A CA 1
ATOM 1315 C C . TYR A 1 169 ? -3.165 2.958 -10.500 1.00 83.88 169 TYR A C 1
ATOM 1317 O O . TYR A 1 169 ? -4.184 2.333 -10.782 1.00 83.88 169 TYR A O 1
ATOM 1325 N N . ALA A 1 170 ? -3.209 4.177 -9.955 1.00 77.81 170 ALA A N 1
ATOM 1326 C CA . ALA A 1 170 ? -4.455 4.882 -9.644 1.00 77.81 170 ALA A CA 1
ATOM 1327 C C . ALA A 1 170 ? -5.519 4.826 -10.766 1.00 77.81 170 ALA A C 1
ATOM 1329 O O . ALA A 1 170 ? -6.626 4.368 -10.485 1.00 77.81 170 ALA A O 1
ATOM 1330 N N . PRO A 1 171 ? -5.219 5.189 -12.030 1.00 75.62 171 PRO A N 1
ATOM 1331 C CA . PRO A 1 171 ? -6.215 5.133 -13.105 1.00 75.62 171 PRO A CA 1
ATOM 1332 C C . PRO A 1 171 ? -6.658 3.708 -13.476 1.00 75.62 171 PRO A C 1
ATOM 1334 O O . PRO A 1 171 ? -7.753 3.527 -13.997 1.00 75.62 171 PRO A O 1
ATOM 1337 N N . MET A 1 172 ? -5.849 2.679 -13.203 1.00 76.88 172 MET A N 1
ATOM 1338 C CA . MET A 1 172 ? -6.173 1.282 -13.537 1.00 76.88 172 MET A CA 1
ATOM 1339 C C . MET A 1 172 ? -7.197 0.650 -12.586 1.00 76.88 172 MET A C 1
ATOM 1341 O O . MET A 1 172 ? -7.739 -0.418 -12.882 1.00 76.88 172 MET A O 1
ATOM 1345 N N . MET A 1 173 ? -7.458 1.291 -11.444 1.00 74.38 173 MET A N 1
ATOM 1346 C CA . MET A 1 173 ? -8.504 0.880 -10.505 1.00 74.38 173 MET A CA 1
ATOM 1347 C C . MET A 1 173 ? -9.896 1.383 -10.923 1.00 74.38 173 MET A C 1
ATOM 1349 O O . MET A 1 173 ? -10.900 0.997 -10.326 1.00 74.38 173 MET A O 1
ATOM 1353 N N . GLU A 1 174 ? -9.993 2.216 -11.965 1.00 70.81 174 GLU A N 1
ATOM 1354 C CA . GLU A 1 174 ? -11.257 2.807 -12.393 1.00 70.81 174 GLU A CA 1
ATOM 1355 C C . GLU A 1 174 ? -12.040 1.913 -13.379 1.00 70.81 174 GLU A C 1
ATOM 1357 O O . GLU A 1 174 ? -11.559 1.644 -14.482 1.00 70.81 174 GLU A O 1
ATOM 1362 N N . PRO A 1 175 ? -13.301 1.520 -13.084 1.00 55.84 175 PRO A N 1
ATOM 1363 C CA . PRO A 1 175 ? -14.120 0.675 -13.963 1.00 55.84 175 PRO A CA 1
ATOM 1364 C C . PRO A 1 175 ? -14.423 1.275 -15.343 1.00 55.84 175 PRO A C 1
ATOM 1366 O O . PRO A 1 175 ? -14.890 0.560 -16.230 1.00 55.84 175 PRO A O 1
ATOM 1369 N N . SER A 1 176 ? -14.231 2.587 -15.511 1.00 55.31 176 SER A N 1
ATOM 1370 C CA . SER A 1 176 ? -14.540 3.336 -16.733 1.00 55.31 176 SER A CA 1
ATOM 1371 C C . SER A 1 176 ? -13.350 4.080 -17.331 1.00 55.31 176 SER A C 1
ATOM 1373 O O . SER A 1 176 ? -13.568 4.884 -18.241 1.00 55.31 176 SER A O 1
ATOM 1375 N N . ALA A 1 177 ? -12.121 3.855 -16.851 1.00 53.72 177 ALA A N 1
ATOM 1376 C CA . ALA A 1 177 ? -10.951 4.498 -17.436 1.00 53.72 177 ALA A CA 1
ATOM 1377 C C . ALA A 1 177 ? -10.757 4.008 -18.878 1.00 53.72 177 ALA A C 1
ATOM 1379 O O . ALA A 1 177 ? -10.217 2.941 -19.150 1.00 53.72 177 ALA A O 1
ATOM 1380 N N . SER A 1 178 ? -11.225 4.817 -19.827 1.00 47.50 178 SER A N 1
ATOM 1381 C CA . SER A 1 178 ? -10.887 4.716 -21.245 1.00 47.50 178 SER A CA 1
ATOM 1382 C C . SER A 1 178 ? -9.737 5.669 -21.584 1.00 47.50 178 SER A C 1
ATOM 1384 O O . SER A 1 178 ? -9.758 6.308 -22.642 1.00 47.50 178 SER A O 1
ATOM 1386 N N . SER A 1 179 ? -8.789 5.879 -20.667 1.00 49.59 179 SER A N 1
ATOM 1387 C CA . SER A 1 179 ? -7.671 6.777 -20.937 1.00 49.59 179 SER A CA 1
ATOM 1388 C C . SER A 1 179 ? -6.700 6.082 -21.883 1.00 49.59 179 SER A C 1
ATOM 1390 O O . SER A 1 179 ? -6.074 5.090 -21.535 1.00 49.59 179 SER A O 1
ATOM 1392 N N . THR A 1 180 ? -6.580 6.623 -23.091 1.00 51.06 180 THR A N 1
ATOM 1393 C CA . THR A 1 180 ? -5.586 6.226 -24.097 1.00 51.06 180 THR A CA 1
ATOM 1394 C C . THR A 1 180 ? -4.162 6.655 -23.740 1.00 51.06 180 THR A C 1
ATOM 1396 O O . THR A 1 180 ? -3.243 6.358 -24.495 1.00 51.06 180 THR A O 1
ATOM 1399 N N . ASP A 1 181 ? -3.989 7.373 -22.630 1.00 57.72 181 ASP A N 1
ATOM 1400 C CA . ASP A 1 181 ? -2.699 7.856 -22.158 1.00 57.72 181 ASP A CA 1
ATOM 1401 C C . ASP A 1 181 ? -2.248 6.957 -21.004 1.00 57.72 181 ASP A C 1
ATOM 1403 O O . ASP A 1 181 ? -2.745 7.072 -19.881 1.00 57.72 181 ASP A O 1
ATOM 1407 N N . GLU A 1 182 ? -1.331 6.034 -21.294 1.00 64.62 182 GLU A N 1
ATOM 1408 C CA . GLU A 1 182 ? -0.649 5.265 -20.255 1.00 64.62 182 GLU A CA 1
ATOM 1409 C C . GLU A 1 182 ? 0.149 6.226 -19.357 1.00 64.62 182 GLU A C 1
ATOM 1411 O O . GLU A 1 182 ? 0.885 7.083 -19.868 1.00 64.62 182 GLU A O 1
ATOM 1416 N N . PRO A 1 183 ? 0.015 6.133 -18.022 1.00 72.00 183 PRO A N 1
ATOM 1417 C CA . PRO A 1 183 ? 0.793 6.964 -17.119 1.00 72.00 183 PRO A CA 1
ATOM 1418 C C . PRO A 1 183 ? 2.289 6.728 -17.339 1.00 72.00 183 PRO A C 1
ATOM 1420 O O . PRO A 1 183 ? 2.755 5.594 -17.392 1.00 72.00 183 PRO A O 1
ATOM 1423 N N . TYR A 1 184 ? 3.058 7.808 -17.455 1.00 81.06 184 TYR A N 1
ATOM 1424 C CA . TYR A 1 184 ? 4.501 7.719 -17.666 1.00 81.06 184 TYR A CA 1
ATOM 1425 C C . TYR A 1 184 ? 5.204 7.030 -16.485 1.00 81.06 184 TYR A C 1
ATOM 1427 O O . TYR A 1 184 ? 5.039 7.445 -15.334 1.00 81.06 184 TYR A O 1
ATOM 1435 N N . MET A 1 185 ? 6.042 6.034 -16.787 1.00 89.44 185 MET A N 1
ATOM 1436 C CA . MET A 1 185 ? 6.935 5.384 -15.827 1.00 89.44 185 MET A CA 1
ATOM 1437 C C . MET A 1 185 ? 8.362 5.915 -15.990 1.00 89.44 185 MET A C 1
ATOM 1439 O O . MET A 1 185 ? 8.907 5.855 -17.091 1.00 89.44 185 MET A O 1
ATOM 1443 N N . PRO A 1 186 ? 8.998 6.436 -14.924 1.00 92.38 186 PRO A N 1
ATOM 1444 C CA . PRO A 1 186 ? 10.278 7.122 -15.044 1.00 92.38 186 PRO A CA 1
ATOM 1445 C C . PRO A 1 186 ? 11.442 6.124 -15.098 1.00 92.38 186 PRO A C 1
ATOM 1447 O O . PRO A 1 186 ? 12.164 5.966 -14.116 1.00 92.38 186 PRO A O 1
ATOM 1450 N N . PHE A 1 187 ? 11.634 5.429 -16.218 1.00 95.62 187 PHE A N 1
ATOM 1451 C CA . PHE A 1 187 ? 12.785 4.544 -16.423 1.00 95.62 187 PHE A CA 1
ATOM 1452 C C . PHE A 1 187 ? 14.113 5.309 -16.443 1.00 95.62 187 PHE A C 1
ATOM 1454 O O . PHE A 1 187 ? 14.169 6.498 -16.760 1.00 95.62 187 PHE A O 1
ATOM 1461 N N . THR A 1 188 ? 15.214 4.629 -16.114 1.00 96.50 188 THR A N 1
ATOM 1462 C CA . THR A 1 188 ? 16.538 5.144 -16.488 1.00 96.50 188 THR A CA 1
ATOM 1463 C C . THR A 1 188 ? 16.604 5.264 -18.011 1.00 96.50 188 THR A C 1
ATOM 1465 O O . THR A 1 188 ? 16.011 4.454 -18.717 1.00 96.50 188 THR A O 1
ATOM 1468 N N . THR A 1 189 ? 17.365 6.228 -18.536 1.00 95.12 189 THR A N 1
ATOM 1469 C CA . THR A 1 189 ? 17.526 6.409 -19.995 1.00 95.12 189 THR A CA 1
ATOM 1470 C C . THR A 1 189 ? 17.946 5.121 -20.713 1.00 95.12 189 THR A C 1
ATOM 1472 O O . THR A 1 189 ? 17.555 4.878 -21.851 1.00 95.12 189 THR A O 1
ATOM 1475 N N . GLU A 1 190 ? 18.767 4.297 -20.058 1.00 95.12 190 GLU A N 1
ATOM 1476 C CA . GLU A 1 190 ? 19.209 3.013 -20.601 1.00 95.12 190 GLU A CA 1
ATOM 1477 C C . GLU A 1 190 ? 18.070 1.990 -20.651 1.00 95.12 190 GLU A C 1
ATOM 1479 O O . GLU A 1 190 ? 17.837 1.409 -21.711 1.00 95.12 190 GLU A O 1
ATOM 1484 N N . LEU A 1 191 ? 17.330 1.817 -19.550 1.00 96.19 191 LEU A N 1
ATOM 1485 C CA . LEU A 1 191 ? 16.209 0.881 -19.505 1.00 96.19 191 LEU A CA 1
ATOM 1486 C C . LEU A 1 191 ? 15.066 1.318 -20.428 1.00 96.19 191 LEU A C 1
ATOM 1488 O O . LEU A 1 191 ? 14.485 0.474 -21.099 1.00 96.19 191 LEU A O 1
ATOM 1492 N N . GLU A 1 192 ? 14.778 2.619 -20.512 1.00 95.44 192 GLU A N 1
ATOM 1493 C CA . GLU A 1 192 ? 13.766 3.176 -21.420 1.00 95.44 192 GLU A CA 1
ATOM 1494 C C . GLU A 1 192 ? 14.081 2.810 -22.874 1.00 95.44 192 GLU A C 1
ATOM 1496 O O . GLU A 1 192 ? 13.247 2.234 -23.567 1.00 95.44 192 GLU A O 1
ATOM 1501 N N . ALA A 1 193 ? 15.323 3.037 -23.315 1.00 94.88 193 ALA A N 1
ATOM 1502 C CA . ALA A 1 193 ? 15.748 2.707 -24.673 1.00 94.88 193 ALA A CA 1
ATOM 1503 C C . ALA A 1 193 ? 15.713 1.195 -24.962 1.00 94.88 193 ALA A C 1
ATOM 1505 O O . ALA A 1 193 ? 15.386 0.784 -26.079 1.00 94.88 193 ALA A O 1
ATOM 1506 N N . GLN A 1 194 ? 16.066 0.363 -23.978 1.00 94.75 194 GLN A N 1
ATOM 1507 C CA . GLN A 1 194 ? 15.996 -1.095 -24.092 1.00 94.75 194 GLN A CA 1
ATOM 1508 C C . GLN A 1 194 ? 14.546 -1.587 -24.170 1.00 94.75 194 GLN A C 1
ATOM 1510 O O . GLN A 1 194 ? 14.227 -2.409 -25.031 1.00 94.75 194 GLN A O 1
ATOM 1515 N N . TYR A 1 195 ? 13.673 -1.061 -23.311 1.00 94.19 195 TYR A N 1
ATOM 1516 C CA . TYR A 1 195 ? 12.256 -1.400 -23.268 1.00 94.19 195 TYR A CA 1
ATOM 1517 C C . TYR A 1 195 ? 11.536 -0.977 -24.550 1.00 94.19 195 TYR A C 1
ATOM 1519 O O . TYR A 1 195 ? 10.888 -1.814 -25.174 1.00 94.19 195 TYR A O 1
ATOM 1527 N N . ASP A 1 196 ? 11.727 0.267 -25.002 1.00 93.44 196 ASP A N 1
ATOM 1528 C CA . ASP A 1 196 ? 11.153 0.780 -26.252 1.00 93.44 196 ASP A CA 1
ATOM 1529 C C . ASP A 1 196 ? 11.519 -0.109 -27.436 1.00 93.44 196 ASP A C 1
ATOM 1531 O O . ASP A 1 196 ? 10.668 -0.474 -28.250 1.00 93.44 196 ASP A O 1
ATOM 1535 N N . LYS A 1 197 ? 12.790 -0.512 -27.510 1.00 91.62 197 LYS A N 1
ATOM 1536 C CA . LYS A 1 197 ? 13.250 -1.448 -28.529 1.00 91.62 197 LYS A CA 1
ATOM 1537 C C . LYS A 1 197 ? 12.544 -2.800 -28.395 1.00 91.62 197 LYS A C 1
ATOM 1539 O O . LYS A 1 197 ? 12.058 -3.321 -29.392 1.00 91.62 197 LYS A O 1
ATOM 1544 N N . ALA A 1 198 ? 12.457 -3.354 -27.187 1.00 92.00 198 ALA A N 1
ATOM 1545 C CA . ALA A 1 198 ? 11.850 -4.660 -26.938 1.00 92.00 198 ALA A CA 1
ATOM 1546 C C . ALA A 1 198 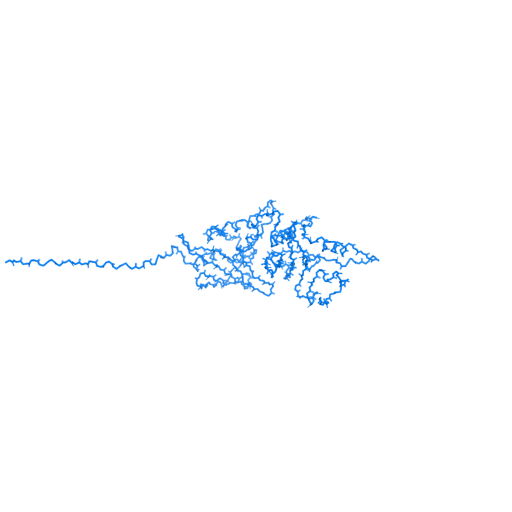? 10.346 -4.717 -27.272 1.00 92.00 198 ALA A C 1
ATOM 1548 O O . ALA A 1 198 ? 9.880 -5.763 -27.724 1.00 92.00 198 ALA A O 1
ATOM 1549 N N . VAL A 1 199 ? 9.599 -3.619 -27.100 1.00 91.19 199 VAL A N 1
ATOM 1550 C CA . VAL A 1 199 ? 8.155 -3.555 -27.419 1.00 91.19 199 VAL A CA 1
ATOM 1551 C C . VAL A 1 199 ? 7.859 -3.137 -28.868 1.00 91.19 199 VAL A C 1
ATOM 1553 O O . VAL A 1 199 ? 6.784 -3.438 -29.394 1.00 91.19 199 VAL A O 1
ATOM 1556 N N . GLN A 1 200 ? 8.790 -2.448 -29.543 1.00 88.56 200 GLN A N 1
ATOM 1557 C CA . GLN A 1 200 ? 8.594 -1.950 -30.915 1.00 88.56 200 GLN A CA 1
ATOM 1558 C C . GLN A 1 200 ? 9.232 -2.832 -31.993 1.00 88.56 200 GLN A C 1
ATOM 1560 O O . GLN A 1 200 ? 8.653 -2.968 -33.078 1.00 88.56 200 GLN A O 1
ATOM 1565 N N . ASP A 1 201 ? 10.408 -3.412 -31.737 1.00 86.31 201 ASP A N 1
ATOM 1566 C CA . ASP A 1 201 ? 11.143 -4.169 -32.749 1.00 86.31 201 ASP A CA 1
ATOM 1567 C C . ASP A 1 201 ? 10.421 -5.479 -33.066 1.00 86.31 201 ASP A C 1
ATOM 1569 O O . ASP A 1 201 ? 10.229 -6.342 -32.215 1.00 86.31 201 ASP A O 1
ATOM 1573 N N . ARG A 1 202 ? 10.051 -5.635 -34.340 1.00 81.31 202 ARG A N 1
ATOM 1574 C CA . ARG A 1 202 ? 9.422 -6.841 -34.895 1.00 81.31 202 ARG A CA 1
ATOM 1575 C C . ARG A 1 202 ? 10.299 -7.417 -36.001 1.00 81.31 202 ARG A C 1
ATOM 1577 O O . ARG A 1 202 ? 9.994 -7.206 -37.184 1.00 81.31 202 ARG A O 1
ATOM 1584 N N . PRO A 1 203 ? 11.427 -8.062 -35.659 1.00 75.25 203 PRO A N 1
ATOM 1585 C CA . PRO A 1 203 ? 12.276 -8.684 -36.663 1.00 75.25 203 PRO A CA 1
ATOM 1586 C C . PRO A 1 203 ? 11.447 -9.681 -37.484 1.00 75.25 203 PRO A C 1
ATOM 1588 O O . PRO A 1 203 ? 10.674 -10.466 -36.948 1.00 75.25 203 PRO A O 1
ATOM 1591 N N . ASP A 1 204 ? 11.539 -9.573 -38.809 1.00 73.81 204 ASP A N 1
ATOM 1592 C CA . ASP A 1 204 ? 10.911 -10.479 -39.780 1.00 73.81 204 ASP A CA 1
ATOM 1593 C C . ASP A 1 204 ? 9.383 -10.677 -39.658 1.00 73.81 204 ASP A C 1
ATOM 1595 O O . ASP A 1 204 ? 8.823 -11.648 -40.172 1.00 73.81 204 ASP A O 1
ATOM 1599 N N . GLY A 1 205 ? 8.677 -9.706 -39.066 1.00 67.50 205 GLY A N 1
ATOM 1600 C CA . GLY A 1 205 ? 7.220 -9.754 -38.895 1.00 67.50 205 GLY A CA 1
ATOM 1601 C C . GLY A 1 205 ? 6.754 -10.628 -37.728 1.00 67.50 205 GLY A C 1
ATOM 1602 O O . GLY A 1 205 ? 5.563 -10.935 -37.647 1.00 67.50 205 GLY A O 1
ATOM 1603 N N . GLU A 1 206 ? 7.673 -11.015 -36.843 1.00 78.25 206 GLU A N 1
ATOM 1604 C CA . GLU A 1 206 ? 7.378 -11.703 -35.589 1.00 78.25 206 GLU A CA 1
ATOM 1605 C C . GLU A 1 206 ? 6.776 -10.749 -34.541 1.00 78.25 206 GLU A C 1
ATOM 1607 O O . GLU A 1 206 ? 6.668 -9.532 -34.742 1.00 78.25 206 GLU A O 1
ATOM 1612 N N . MET A 1 207 ? 6.317 -11.326 -33.429 1.00 82.12 207 MET A N 1
ATOM 1613 C CA . MET A 1 207 ? 5.883 -10.555 -32.265 1.00 82.12 207 MET A CA 1
ATOM 1614 C C . MET A 1 207 ? 7.081 -9.798 -31.670 1.00 82.12 207 MET A C 1
ATOM 1616 O O . MET A 1 207 ? 8.209 -10.283 -31.778 1.00 82.12 207 MET A O 1
ATOM 1620 N N . PRO A 1 208 ? 6.860 -8.615 -31.068 1.00 89.50 208 PRO A N 1
ATOM 1621 C CA . PRO A 1 208 ? 7.913 -7.947 -30.317 1.00 89.50 208 PRO A CA 1
ATOM 1622 C C . PRO A 1 208 ? 8.397 -8.831 -29.164 1.00 89.50 208 PRO A C 1
ATOM 1624 O O . PRO A 1 208 ? 7.679 -9.726 -28.717 1.00 89.50 208 PRO A O 1
ATOM 1627 N N . LEU A 1 209 ? 9.614 -8.567 -28.686 1.00 89.75 209 LEU A N 1
ATOM 1628 C CA . LEU A 1 209 ? 10.211 -9.318 -27.580 1.00 89.75 209 LEU A CA 1
ATOM 1629 C C . LEU A 1 209 ? 9.338 -9.257 -26.322 1.00 89.75 209 LEU A C 1
ATOM 1631 O O . LEU A 1 209 ? 9.219 -10.241 -25.598 1.00 89.75 209 LEU A O 1
ATOM 1635 N N . ILE A 1 210 ? 8.725 -8.100 -26.083 1.00 90.56 210 ILE A N 1
ATOM 1636 C CA . ILE A 1 210 ? 7.730 -7.901 -25.036 1.00 90.56 210 ILE A CA 1
ATOM 1637 C C . ILE A 1 210 ? 6.409 -7.555 -25.712 1.00 90.56 210 ILE A C 1
ATOM 1639 O O . ILE A 1 210 ? 6.283 -6.520 -26.367 1.00 90.56 210 ILE A O 1
ATOM 1643 N N . ASP A 1 211 ? 5.425 -8.434 -25.545 1.00 89.00 211 ASP A N 1
ATOM 1644 C CA . ASP A 1 211 ? 4.081 -8.306 -26.106 1.00 89.00 211 ASP A CA 1
ATOM 1645 C C . ASP A 1 211 ? 2.972 -8.306 -25.040 1.00 89.00 211 ASP A C 1
ATOM 1647 O O . ASP A 1 211 ? 1.802 -8.498 -25.368 1.00 89.00 211 ASP A O 1
ATOM 1651 N N . TRP A 1 212 ? 3.328 -8.088 -23.771 1.00 90.12 212 TRP A N 1
ATOM 1652 C CA . TRP A 1 212 ? 2.410 -7.988 -22.634 1.00 90.12 212 TRP A CA 1
ATOM 1653 C C . TRP A 1 212 ? 2.682 -6.719 -21.817 1.00 90.12 21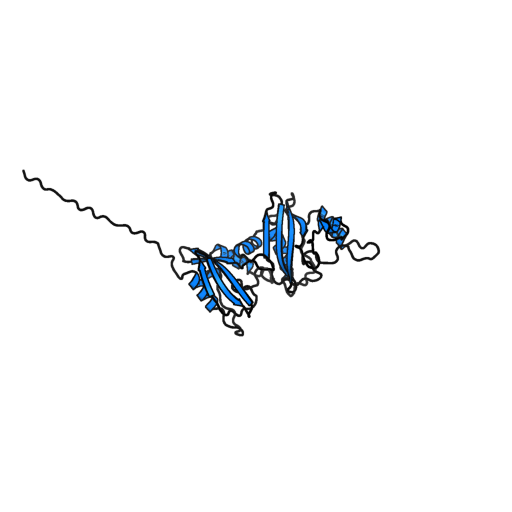2 TRP A C 1
ATOM 1655 O O . TRP A 1 212 ? 3.743 -6.105 -21.940 1.00 90.12 212 TRP A O 1
ATOM 1665 N N . ASP A 1 213 ? 1.740 -6.342 -20.952 1.00 90.62 213 ASP A N 1
ATOM 1666 C CA . ASP A 1 213 ? 1.918 -5.235 -20.017 1.00 90.62 213 ASP A CA 1
ATOM 1667 C C . ASP A 1 213 ? 2.756 -5.702 -18.816 1.00 90.62 213 ASP A C 1
ATOM 1669 O O . ASP A 1 213 ? 2.317 -6.460 -17.933 1.00 90.62 213 ASP A O 1
ATOM 1673 N N . ILE A 1 214 ? 4.006 -5.234 -18.798 1.00 92.69 214 ILE A N 1
ATOM 1674 C CA . ILE A 1 214 ? 4.984 -5.588 -17.773 1.00 92.69 214 ILE A CA 1
ATOM 1675 C C . ILE A 1 214 ? 4.631 -5.038 -16.383 1.00 92.69 214 ILE A C 1
ATOM 1677 O O . ILE A 1 214 ? 5.197 -5.484 -15.381 1.00 92.69 214 ILE A O 1
ATOM 1681 N N . PHE A 1 215 ? 3.699 -4.099 -16.286 1.00 92.88 215 PHE A N 1
ATOM 1682 C CA . PHE A 1 215 ? 3.297 -3.498 -15.026 1.00 92.88 215 PHE A CA 1
ATOM 1683 C C . PHE A 1 215 ? 2.123 -4.232 -14.387 1.00 92.88 215 PHE A C 1
ATOM 1685 O O . PHE A 1 215 ? 1.959 -4.143 -13.183 1.00 92.88 215 PHE A O 1
ATOM 1692 N N . VAL A 1 216 ? 1.359 -5.038 -15.123 1.00 89.88 216 VAL A N 1
ATOM 1693 C CA . VAL A 1 216 ? 0.297 -5.878 -14.525 1.00 89.88 216 VAL A CA 1
ATOM 1694 C C . VAL A 1 216 ? 0.576 -7.376 -14.596 1.00 89.88 216 VAL A C 1
ATOM 1696 O O . VAL A 1 216 ? -0.259 -8.178 -14.166 1.00 89.88 216 VAL A O 1
ATOM 1699 N N . SER A 1 217 ? 1.753 -7.756 -15.111 1.00 88.38 217 SER A N 1
ATOM 1700 C CA . SER A 1 217 ? 2.151 -9.149 -15.354 1.00 88.38 217 SER A CA 1
ATOM 1701 C C . SER A 1 217 ? 1.102 -9.898 -16.192 1.00 88.38 217 SER A C 1
ATOM 1703 O O . SER A 1 217 ? 0.714 -11.028 -15.886 1.00 88.38 217 SER A O 1
ATOM 1705 N N . GLY 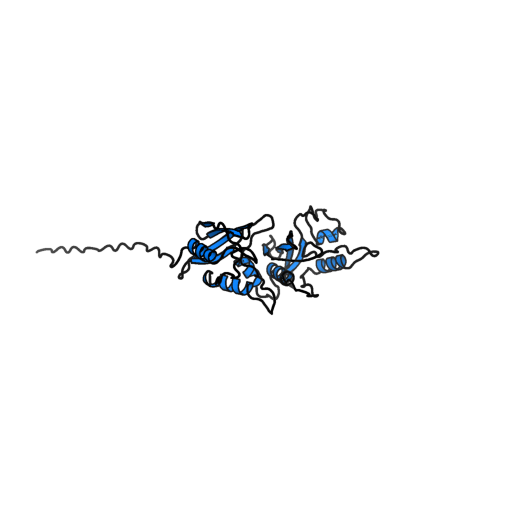A 1 218 ? 0.582 -9.241 -17.234 1.00 86.62 218 GLY A N 1
ATOM 1706 C CA . GLY A 1 218 ? -0.555 -9.755 -17.993 1.00 86.62 218 GLY A CA 1
ATOM 1707 C C . GLY A 1 218 ? -0.829 -9.010 -19.294 1.0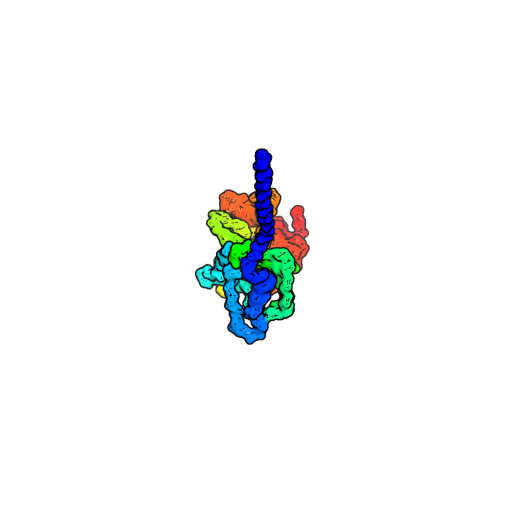0 86.62 218 GLY A C 1
ATOM 1708 O O . GLY A 1 218 ? -0.170 -8.034 -19.624 1.00 86.62 218 GLY A O 1
ATOM 1709 N N . GLN A 1 219 ? -1.802 -9.517 -20.050 1.00 83.56 219 GLN A N 1
ATOM 1710 C CA . GLN A 1 219 ? -2.273 -8.908 -21.303 1.00 83.56 219 GLN A CA 1
ATOM 1711 C C . GLN A 1 219 ? -3.348 -7.844 -21.061 1.00 83.56 219 GLN A C 1
ATOM 1713 O O . GLN A 1 219 ? -3.437 -6.872 -21.797 1.00 83.56 219 GLN A O 1
ATOM 1718 N N . ASP A 1 220 ? -4.148 -8.042 -20.014 1.00 81.88 220 ASP A N 1
ATOM 1719 C CA . ASP A 1 220 ? -5.237 -7.163 -19.618 1.00 81.88 220 ASP A CA 1
ATOM 1720 C C . ASP A 1 220 ? -5.080 -6.795 -18.137 1.00 81.88 220 ASP A C 1
ATOM 1722 O O . ASP A 1 220 ? -4.554 -7.574 -17.329 1.00 81.88 220 ASP A O 1
ATOM 1726 N N . ALA A 1 221 ? -5.580 -5.614 -17.779 1.00 81.88 221 ALA A N 1
ATOM 1727 C CA . ALA A 1 221 ? -5.601 -5.117 -16.414 1.00 81.88 221 ALA A CA 1
ATOM 1728 C C . ALA A 1 221 ? -7.042 -4.911 -15.934 1.00 81.88 221 ALA A C 1
ATOM 1730 O O . ALA A 1 221 ? -7.841 -4.219 -16.565 1.00 81.88 221 ALA A O 1
ATOM 1731 N N . ARG A 1 222 ? -7.361 -5.473 -14.768 1.00 80.00 222 ARG A N 1
ATOM 1732 C CA . ARG A 1 222 ? -8.475 -5.022 -13.930 1.00 80.00 222 ARG A CA 1
ATOM 1733 C C . ARG A 1 222 ? -8.023 -5.090 -12.484 1.00 80.00 222 ARG A C 1
ATOM 1735 O O . ARG A 1 222 ? -7.999 -6.176 -11.904 1.00 80.00 222 ARG A O 1
ATOM 1742 N N . ILE A 1 223 ? -7.657 -3.938 -11.940 1.00 79.62 223 ILE A N 1
ATOM 1743 C CA . ILE A 1 223 ? -7.046 -3.834 -10.620 1.00 79.62 223 ILE A CA 1
ATOM 1744 C C . ILE A 1 223 ? -8.110 -3.444 -9.599 1.00 79.62 223 ILE A C 1
ATOM 1746 O O . ILE A 1 223 ? -8.846 -2.487 -9.809 1.00 79.62 223 ILE A O 1
ATOM 1750 N N . GLU A 1 224 ? -8.213 -4.195 -8.505 1.00 68.56 224 GLU A N 1
ATOM 1751 C CA . GLU A 1 224 ? -9.211 -3.924 -7.456 1.00 68.56 224 GLU A CA 1
ATOM 1752 C C . GLU A 1 224 ? -8.661 -3.052 -6.319 1.00 68.56 224 GLU A C 1
ATOM 1754 O O . GLU A 1 224 ? -9.390 -2.256 -5.735 1.00 68.56 224 GLU A O 1
ATOM 1759 N N . TYR A 1 225 ? -7.374 -3.201 -6.003 1.00 71.19 225 TYR A N 1
ATOM 1760 C CA . TYR A 1 225 ? -6.653 -2.431 -4.990 1.00 71.19 225 TYR A CA 1
ATOM 1761 C C . TYR A 1 225 ? -5.156 -2.475 -5.291 1.00 71.19 225 TYR A C 1
ATOM 1763 O O . TYR A 1 225 ? -4.686 -3.460 -5.855 1.00 71.19 225 TYR A O 1
ATOM 1771 N N . VAL A 1 226 ? -4.398 -1.460 -4.861 1.00 78.00 226 VAL A N 1
ATOM 1772 C CA . VAL A 1 226 ? -2.927 -1.482 -4.883 1.00 78.00 226 VAL A CA 1
ATOM 1773 C C . VAL A 1 226 ? -2.369 -1.121 -3.514 1.00 78.00 226 VAL A C 1
ATOM 1775 O O . VAL A 1 226 ? -2.648 -0.054 -2.969 1.00 78.00 226 VAL A O 1
ATOM 1778 N N . TYR A 1 227 ? -1.529 -2.001 -2.981 1.00 78.38 227 TYR A N 1
ATOM 1779 C CA . TYR A 1 227 ? -0.691 -1.745 -1.818 1.00 78.38 227 TYR A CA 1
ATOM 1780 C C . TYR A 1 227 ? 0.771 -1.671 -2.250 1.00 78.38 227 TYR A C 1
ATOM 1782 O O . TYR A 1 227 ? 1.225 -2.475 -3.059 1.00 78.38 227 TYR A O 1
ATOM 1790 N N . VAL A 1 228 ? 1.519 -0.709 -1.717 1.00 84.12 228 VAL A N 1
ATOM 1791 C CA . VAL A 1 228 ? 2.923 -0.504 -2.071 1.00 84.12 228 VAL A CA 1
ATOM 1792 C C . VAL A 1 228 ? 3.788 -0.571 -0.823 1.00 84.12 228 VAL A C 1
ATOM 1794 O O . VAL A 1 228 ? 3.500 0.098 0.168 1.00 84.12 228 VAL A O 1
ATOM 1797 N N . LEU A 1 229 ? 4.871 -1.341 -0.904 1.00 80.25 229 LEU A N 1
ATOM 1798 C CA . LEU A 1 229 ? 5.910 -1.425 0.115 1.00 80.25 229 LEU A CA 1
ATOM 1799 C C . LEU A 1 229 ? 7.228 -0.885 -0.446 1.00 80.25 229 LEU A C 1
ATOM 1801 O O . LEU A 1 229 ? 7.822 -1.495 -1.334 1.00 80.25 229 LEU A O 1
ATOM 1805 N N . ALA A 1 230 ? 7.703 0.237 0.094 1.00 85.44 230 ALA A N 1
ATOM 1806 C CA . ALA A 1 230 ? 9.033 0.769 -0.199 1.00 85.44 230 ALA A CA 1
ATOM 1807 C C . ALA A 1 230 ? 10.057 0.254 0.826 1.00 85.44 230 ALA A C 1
ATOM 1809 O O . ALA A 1 230 ? 9.821 0.309 2.032 1.00 85.44 230 ALA A O 1
ATOM 1810 N N . THR A 1 231 ? 11.192 -0.251 0.348 1.00 83.38 231 THR A N 1
ATOM 1811 C CA . THR A 1 231 ? 12.298 -0.774 1.161 1.00 83.38 231 THR A CA 1
ATOM 1812 C C . THR A 1 231 ? 13.611 -0.158 0.695 1.00 83.38 231 THR A C 1
ATOM 1814 O O . THR A 1 231 ? 13.985 -0.303 -0.470 1.00 83.38 231 THR A O 1
ATOM 1817 N N . ASP A 1 232 ? 14.325 0.508 1.601 1.00 80.56 232 ASP A N 1
ATOM 1818 C CA . ASP A 1 232 ? 15.662 1.037 1.318 1.00 80.56 232 ASP A CA 1
ATOM 1819 C C . ASP A 1 232 ? 16.652 -0.110 1.066 1.00 80.56 232 ASP A C 1
ATOM 1821 O O . ASP A 1 232 ? 16.616 -1.136 1.753 1.00 80.56 232 ASP A O 1
ATOM 1825 N N . LYS A 1 233 ? 17.544 0.057 0.083 1.00 80.69 233 LYS A N 1
ATOM 1826 C CA . LYS A 1 233 ? 18.672 -0.862 -0.124 1.00 80.69 233 LYS A CA 1
ATOM 1827 C C . LYS A 1 233 ? 19.886 -0.412 0.695 1.00 80.69 233 LYS A C 1
ATOM 1829 O O . LYS A 1 233 ? 19.901 0.660 1.293 1.00 80.69 233 LYS A O 1
ATOM 1834 N N . ASP A 1 234 ? 20.943 -1.225 0.680 1.00 78.31 234 ASP A N 1
ATOM 1835 C CA . ASP A 1 234 ? 22.214 -0.908 1.349 1.00 78.31 234 ASP A CA 1
ATOM 1836 C C . ASP A 1 234 ? 22.841 0.414 0.859 1.00 78.31 234 ASP A C 1
ATOM 1838 O O . ASP A 1 234 ? 23.624 1.041 1.577 1.00 78.31 234 ASP A O 1
ATOM 1842 N N . ALA A 1 235 ? 22.500 0.845 -0.361 1.00 81.31 235 ALA A N 1
ATOM 1843 C CA . ALA A 1 235 ? 22.926 2.108 -0.942 1.00 81.31 235 ALA A CA 1
ATOM 1844 C C . ALA A 1 235 ? 21.816 3.176 -0.810 1.00 81.31 235 ALA A C 1
ATOM 1846 O O . ALA A 1 235 ? 20.676 2.916 -1.191 1.00 81.31 235 ALA A O 1
ATOM 1847 N N . PRO A 1 236 ? 22.123 4.392 -0.310 1.00 79.62 236 PRO A N 1
ATOM 1848 C CA . PRO A 1 236 ? 21.122 5.433 -0.029 1.00 79.62 236 PRO A CA 1
ATOM 1849 C C . PRO A 1 236 ? 20.496 6.058 -1.286 1.00 79.62 236 PRO A C 1
ATOM 1851 O O . PRO A 1 236 ? 19.543 6.828 -1.196 1.00 79.62 236 PRO A O 1
ATOM 1854 N N . ASP A 1 237 ? 21.065 5.778 -2.452 1.00 91.69 237 ASP A N 1
ATOM 1855 C CA . ASP A 1 237 ? 20.588 6.157 -3.777 1.00 91.69 237 ASP A CA 1
ATOM 1856 C C . ASP A 1 237 ? 19.852 5.006 -4.475 1.00 91.69 237 ASP A C 1
ATOM 1858 O O . ASP A 1 237 ? 19.626 5.075 -5.680 1.00 91.69 237 ASP A O 1
ATOM 1862 N N . GLN A 1 238 ? 19.465 3.961 -3.740 1.00 93.38 238 GLN A N 1
ATOM 1863 C CA . GLN A 1 238 ? 18.691 2.845 -4.263 1.00 93.38 238 GLN A CA 1
ATOM 1864 C C . GLN A 1 238 ? 17.525 2.482 -3.342 1.00 93.38 238 GLN A C 1
ATOM 1866 O O . GLN A 1 238 ? 17.660 2.424 -2.119 1.00 93.38 238 GLN A O 1
ATOM 1871 N N . GLN A 1 239 ? 16.382 2.169 -3.945 1.00 93.69 239 GLN A N 1
ATOM 1872 C CA . GLN A 1 239 ? 15.196 1.718 -3.223 1.00 93.69 239 GLN A CA 1
ATOM 1873 C C . GLN A 1 239 ? 14.497 0.615 -4.015 1.00 93.69 239 GLN A C 1
ATOM 1875 O O . GLN A 1 239 ? 14.481 0.640 -5.243 1.00 93.69 239 GLN A O 1
ATOM 1880 N N . THR A 1 240 ? 13.922 -0.360 -3.321 1.00 93.69 240 THR A N 1
ATOM 1881 C CA . THR A 1 240 ? 12.987 -1.317 -3.918 1.00 93.69 240 THR A CA 1
ATOM 1882 C C . THR A 1 240 ? 11.576 -0.890 -3.565 1.00 93.69 240 THR A C 1
ATOM 1884 O O . THR A 1 240 ? 11.287 -0.616 -2.401 1.00 93.69 240 THR A O 1
ATOM 1887 N N . VAL A 1 241 ? 10.680 -0.888 -4.540 1.00 92.62 241 VAL A N 1
ATOM 1888 C CA . VAL A 1 241 ? 9.253 -0.685 -4.314 1.00 92.62 241 VAL A CA 1
ATOM 1889 C C . VAL A 1 241 ? 8.509 -1.900 -4.827 1.00 92.62 241 VAL A C 1
ATOM 1891 O O . VAL A 1 241 ? 8.619 -2.217 -6.002 1.00 92.62 241 VAL A O 1
ATOM 1894 N N . THR A 1 242 ? 7.733 -2.571 -3.984 1.00 91.44 242 THR A N 1
ATOM 1895 C CA . THR A 1 242 ? 6.881 -3.679 -4.427 1.00 91.44 242 THR A CA 1
ATOM 1896 C C . THR A 1 242 ? 5.422 -3.256 -4.393 1.00 91.44 242 THR A C 1
ATOM 1898 O O . THR A 1 242 ? 4.925 -2.865 -3.338 1.00 91.44 242 THR A O 1
ATOM 1901 N N . ALA A 1 243 ? 4.748 -3.334 -5.538 1.00 90.75 243 ALA A N 1
ATOM 1902 C CA . ALA A 1 243 ? 3.303 -3.199 -5.656 1.00 90.75 243 ALA A CA 1
ATOM 1903 C C . ALA A 1 243 ? 2.639 -4.572 -5.541 1.00 90.75 243 ALA A C 1
ATOM 1905 O O . ALA A 1 243 ? 3.058 -5.515 -6.209 1.00 90.75 243 ALA A O 1
ATOM 1906 N N . PHE A 1 244 ? 1.596 -4.659 -4.725 1.00 85.75 244 PHE A N 1
ATOM 1907 C CA . PHE A 1 244 ? 0.759 -5.835 -4.519 1.00 85.75 244 PHE A CA 1
ATOM 1908 C C . PHE A 1 244 ? -0.681 -5.481 -4.851 1.00 85.75 244 PHE A C 1
ATOM 1910 O O . PHE A 1 244 ? -1.205 -4.478 -4.360 1.00 85.75 244 PHE A O 1
ATOM 1917 N N . PHE A 1 245 ? -1.312 -6.294 -5.685 1.00 84.56 245 PHE A N 1
ATOM 1918 C CA . PHE A 1 245 ? -2.669 -6.050 -6.151 1.00 84.56 245 PHE A CA 1
ATOM 1919 C C . PHE A 1 245 ? -3.333 -7.330 -6.645 1.00 84.56 245 PHE A C 1
ATOM 1921 O O . PHE A 1 245 ? -2.663 -8.306 -6.973 1.00 84.56 245 PHE A O 1
ATOM 1928 N N . ALA A 1 246 ? -4.661 -7.320 -6.729 1.00 80.19 246 ALA A N 1
ATOM 1929 C CA . ALA A 1 246 ? -5.395 -8.327 -7.482 1.00 80.19 246 ALA A CA 1
ATOM 1930 C C . ALA A 1 246 ? -5.589 -7.834 -8.921 1.00 80.19 246 ALA A C 1
ATOM 1932 O O . ALA A 1 246 ? -6.278 -6.835 -9.132 1.00 80.19 246 ALA A O 1
ATOM 1933 N N . ASN A 1 247 ? -5.006 -8.528 -9.903 1.00 83.88 247 ASN A N 1
ATOM 1934 C CA . ASN A 1 247 ? -5.317 -8.328 -11.318 1.00 83.88 247 ASN A CA 1
ATOM 1935 C C . ASN A 1 247 ? -6.299 -9.412 -11.771 1.00 83.88 247 ASN A C 1
ATOM 1937 O O . ASN A 1 247 ? -5.963 -10.598 -11.784 1.00 83.88 247 ASN A O 1
ATOM 1941 N N . MET A 1 248 ? -7.529 -9.021 -12.109 1.00 81.75 248 MET A N 1
ATOM 1942 C CA . MET A 1 248 ? -8.603 -9.946 -12.501 1.00 81.75 248 MET A CA 1
ATOM 1943 C C . MET A 1 248 ? -8.838 -11.072 -11.470 1.00 81.75 248 MET A C 1
ATOM 1945 O O . MET A 1 248 ? -9.121 -12.215 -11.833 1.00 81.75 248 MET A O 1
ATOM 1949 N N . GLY A 1 249 ? -8.694 -10.758 -10.178 1.00 77.44 249 GLY A N 1
ATOM 1950 C CA . GLY A 1 249 ? -8.840 -11.710 -9.072 1.00 77.44 249 GLY A CA 1
ATOM 1951 C C . GLY A 1 249 ? -7.630 -12.622 -8.822 1.00 77.44 249 GLY A C 1
ATOM 1952 O O . GLY A 1 249 ? -7.669 -13.421 -7.887 1.00 77.44 249 GLY A O 1
ATOM 1953 N N . LYS A 1 250 ? -6.551 -12.520 -9.613 1.00 81.62 250 LYS A N 1
ATOM 1954 C CA . LYS A 1 250 ? -5.270 -13.181 -9.322 1.00 81.62 250 LYS A CA 1
ATOM 1955 C C . LYS A 1 250 ? -4.384 -12.228 -8.528 1.00 81.62 250 LYS A C 1
ATOM 1957 O O . LYS A 1 250 ? -4.187 -11.088 -8.938 1.00 81.62 250 LYS A O 1
ATOM 1962 N N . ALA A 1 251 ? -3.840 -12.702 -7.412 1.00 83.94 251 ALA A N 1
ATOM 1963 C CA . ALA A 1 251 ? -2.824 -11.966 -6.680 1.00 83.94 251 ALA A CA 1
ATOM 1964 C C . ALA A 1 251 ? -1.564 -11.786 -7.534 1.00 83.94 251 ALA A C 1
ATOM 1966 O O . ALA A 1 251 ? -1.009 -12.757 -8.057 1.00 83.94 251 ALA A O 1
ATOM 1967 N N . THR A 1 252 ? -1.122 -10.541 -7.645 1.00 87.12 252 THR A N 1
ATOM 1968 C CA . THR A 1 252 ? 0.010 -10.122 -8.462 1.00 87.12 252 THR A CA 1
ATOM 1969 C C . THR A 1 252 ? 0.922 -9.232 -7.630 1.00 87.12 252 THR A C 1
ATOM 1971 O O . THR A 1 252 ? 0.467 -8.353 -6.897 1.00 87.12 252 THR A O 1
ATOM 1974 N N . ALA A 1 253 ? 2.227 -9.456 -7.770 1.00 91.00 253 ALA A N 1
ATOM 1975 C CA . ALA A 1 253 ? 3.254 -8.598 -7.207 1.00 91.00 253 ALA A CA 1
ATOM 1976 C C . ALA A 1 253 ? 4.216 -8.144 -8.308 1.00 91.00 253 ALA A C 1
ATOM 1978 O O . ALA A 1 253 ? 4.745 -8.973 -9.053 1.00 91.00 253 ALA A O 1
ATOM 1979 N N . VAL A 1 254 ? 4.468 -6.838 -8.377 1.00 94.69 254 VAL A N 1
ATOM 1980 C CA . VAL A 1 254 ? 5.454 -6.236 -9.282 1.00 94.69 254 VAL A CA 1
ATOM 1981 C C . VAL A 1 254 ? 6.461 -5.454 -8.460 1.00 94.69 254 VAL A C 1
ATOM 1983 O O . VAL A 1 254 ? 6.102 -4.619 -7.632 1.00 94.69 254 VAL A O 1
ATOM 1986 N N . ILE A 1 255 ? 7.735 -5.764 -8.659 1.00 94.94 255 ILE A N 1
ATOM 1987 C CA . ILE A 1 255 ? 8.854 -5.219 -7.903 1.00 94.94 255 ILE A CA 1
ATOM 1988 C C . ILE A 1 255 ? 9.604 -4.243 -8.808 1.00 94.94 255 ILE A C 1
ATOM 1990 O O . ILE A 1 255 ? 10.017 -4.595 -9.905 1.00 94.94 255 ILE A O 1
ATOM 1994 N N . TYR A 1 256 ? 9.816 -3.028 -8.332 1.00 96.88 256 TYR A N 1
ATOM 1995 C CA . TYR A 1 256 ? 10.512 -1.961 -9.031 1.00 96.88 256 TYR A CA 1
ATOM 1996 C C . TYR A 1 256 ? 11.807 -1.654 -8.301 1.00 96.88 256 TYR A C 1
ATOM 1998 O O . TYR A 1 256 ? 11.793 -1.296 -7.120 1.00 96.88 256 TYR A O 1
ATOM 2006 N N . ASP A 1 257 ? 12.927 -1.763 -9.003 1.00 96.38 257 ASP A N 1
ATOM 2007 C CA . ASP A 1 257 ? 14.193 -1.261 -8.494 1.00 96.38 257 ASP A CA 1
ATOM 2008 C C . ASP A 1 257 ? 14.366 0.181 -8.948 1.00 96.38 257 ASP A C 1
ATOM 2010 O O . ASP A 1 257 ? 14.318 0.473 -10.139 1.00 96.38 257 ASP A O 1
ATOM 2014 N N . PHE A 1 258 ? 14.568 1.081 -7.994 1.00 96.50 258 PHE A N 1
ATOM 2015 C CA . PHE A 1 258 ? 14.816 2.492 -8.232 1.00 96.50 258 PHE A CA 1
ATOM 2016 C C . PHE A 1 258 ? 16.269 2.850 -7.932 1.00 96.50 258 PHE A C 1
ATOM 2018 O O . PHE A 1 258 ? 16.856 2.377 -6.955 1.00 96.50 258 PHE A O 1
ATOM 2025 N N . VAL A 1 259 ? 16.811 3.761 -8.736 1.00 95.56 259 VAL A N 1
ATOM 2026 C CA . VAL A 1 259 ? 18.093 4.435 -8.529 1.00 95.56 259 VAL A CA 1
ATOM 2027 C C . VAL A 1 259 ? 17.895 5.948 -8.576 1.00 95.56 259 VAL A C 1
ATOM 2029 O O . VAL A 1 259 ? 17.136 6.464 -9.398 1.00 95.56 259 VAL A O 1
ATOM 2032 N N . LYS A 1 260 ? 18.563 6.685 -7.690 1.00 93.38 260 LYS A N 1
ATOM 2033 C CA . LYS A 1 260 ? 18.493 8.145 -7.643 1.00 93.38 260 LYS A CA 1
ATOM 2034 C C . LYS A 1 260 ? 19.489 8.760 -8.625 1.00 93.38 260 LYS A C 1
ATOM 2036 O O . LYS A 1 260 ? 20.698 8.598 -8.477 1.00 93.38 260 LYS A O 1
ATOM 2041 N N . GLN A 1 261 ? 18.983 9.496 -9.608 1.00 91.69 261 GLN A N 1
ATOM 2042 C CA . GLN A 1 261 ? 19.764 10.246 -10.596 1.00 91.69 261 GLN A CA 1
ATOM 2043 C C . GLN A 1 261 ? 19.610 11.766 -10.365 1.00 91.69 261 GLN A C 1
ATOM 2045 O O . GLN A 1 261 ? 18.739 12.184 -9.598 1.00 91.69 261 GLN A O 1
ATOM 2050 N N . PRO A 1 262 ? 20.452 12.632 -10.966 1.00 88.75 262 PRO A N 1
ATOM 2051 C CA . PRO A 1 262 ? 20.324 14.091 -10.825 1.00 88.75 262 PRO A CA 1
ATOM 2052 C C . PRO A 1 262 ? 18.940 14.658 -11.189 1.00 88.75 262 PRO A C 1
ATOM 2054 O O . PRO A 1 262 ? 18.500 15.650 -10.610 1.00 88.75 262 PRO A O 1
ATOM 2057 N N . GLU A 1 263 ? 18.271 14.028 -12.148 1.00 85.25 263 GLU A N 1
ATOM 2058 C CA . GLU A 1 263 ? 16.919 14.307 -12.636 1.00 85.25 263 GLU A CA 1
ATOM 2059 C C . GLU A 1 263 ? 15.809 13.655 -11.794 1.00 85.25 263 GLU A C 1
ATOM 2061 O O . GLU A 1 263 ? 14.623 13.855 -12.076 1.00 85.25 263 GLU A O 1
ATOM 2066 N N . GLY A 1 264 ? 16.196 12.872 -10.789 1.00 90.12 264 GLY A N 1
ATOM 2067 C CA . GLY A 1 264 ? 15.332 12.254 -9.800 1.00 90.12 264 GLY A CA 1
ATOM 2068 C C . GLY A 1 264 ? 15.441 10.733 -9.718 1.00 90.12 264 GLY A C 1
ATOM 2069 O O . GLY A 1 264 ? 16.308 10.115 -10.337 1.00 90.12 264 GLY A O 1
ATOM 2070 N N . TRP A 1 265 ? 14.552 10.114 -8.952 1.00 93.12 265 TRP A N 1
ATOM 2071 C CA . TRP A 1 265 ? 14.397 8.668 -8.879 1.00 93.12 265 TRP A CA 1
ATOM 2072 C C . TRP A 1 265 ? 13.974 8.100 -10.237 1.00 93.12 265 TRP A C 1
ATOM 2074 O O . TRP A 1 265 ? 13.059 8.615 -10.888 1.00 93.12 265 TRP A O 1
ATOM 2084 N N . ARG A 1 266 ? 14.663 7.047 -10.679 1.00 95.25 266 ARG A N 1
ATOM 2085 C CA . ARG A 1 266 ? 14.398 6.336 -11.930 1.00 95.25 266 ARG A CA 1
ATOM 2086 C C . ARG A 1 266 ? 14.333 4.837 -11.705 1.00 95.25 266 ARG A C 1
ATOM 2088 O O . ARG A 1 266 ? 15.120 4.300 -10.932 1.00 95.25 266 ARG A O 1
ATOM 2095 N N . ILE A 1 267 ? 13.418 4.171 -12.394 1.00 96.75 267 ILE A N 1
ATOM 2096 C CA . ILE A 1 267 ? 13.278 2.719 -12.376 1.00 96.75 267 ILE A CA 1
ATOM 2097 C C . ILE A 1 267 ? 14.423 2.127 -13.203 1.00 96.75 267 ILE A C 1
ATOM 2099 O O . ILE A 1 267 ? 14.538 2.395 -14.399 1.00 96.75 267 ILE A O 1
ATOM 2103 N N . SER A 1 268 ? 15.288 1.360 -12.548 1.00 96.75 268 SER A N 1
ATOM 2104 C CA . SER A 1 268 ? 16.413 0.644 -13.150 1.00 96.75 268 SER A CA 1
ATOM 2105 C C . SER A 1 268 ? 16.095 -0.806 -13.498 1.00 96.75 268 SER A C 1
ATOM 2107 O O . SER A 1 268 ? 16.848 -1.398 -14.262 1.00 96.75 268 SER A O 1
ATOM 2109 N N . ASP A 1 269 ? 15.026 -1.379 -12.933 1.00 97.56 269 ASP A N 1
ATOM 2110 C CA . ASP A 1 269 ? 14.512 -2.697 -13.323 1.00 97.56 269 ASP A CA 1
ATOM 2111 C C . ASP A 1 269 ? 13.046 -2.878 -12.885 1.00 97.56 269 ASP A C 1
ATOM 2113 O O . ASP A 1 269 ? 12.599 -2.276 -11.901 1.00 97.56 269 ASP A O 1
ATOM 2117 N N . VAL A 1 270 ? 12.321 -3.742 -13.597 1.00 97.31 270 VAL A N 1
ATOM 2118 C CA . VAL A 1 270 ? 10.980 -4.231 -13.244 1.00 97.31 270 VAL A CA 1
ATOM 2119 C C . VAL A 1 270 ? 11.051 -5.747 -13.117 1.00 97.31 270 VAL A C 1
ATOM 2121 O O . VAL A 1 270 ? 11.514 -6.435 -14.022 1.00 97.31 270 VAL A O 1
ATOM 2124 N N . ARG A 1 271 ? 10.589 -6.280 -11.989 1.00 95.81 271 ARG A N 1
ATOM 2125 C CA . ARG A 1 271 ? 10.742 -7.685 -11.618 1.00 95.81 271 ARG A CA 1
ATOM 2126 C C . ARG A 1 271 ? 9.433 -8.303 -11.149 1.00 95.81 271 ARG A C 1
ATOM 2128 O O . ARG A 1 271 ? 8.574 -7.621 -10.592 1.00 95.81 271 ARG A O 1
ATOM 2135 N N . TYR A 1 272 ? 9.327 -9.620 -11.291 1.00 92.88 272 TYR A N 1
ATOM 2136 C CA . TYR A 1 272 ? 8.284 -10.421 -10.644 1.00 92.88 272 TYR A CA 1
ATOM 2137 C C . TYR A 1 272 ? 8.920 -11.443 -9.708 1.00 92.88 272 TYR A C 1
ATOM 2139 O O . TYR A 1 272 ? 9.996 -11.964 -10.026 1.00 92.88 272 TYR A O 1
ATOM 2147 N N . PRO A 1 273 ? 8.256 -11.790 -8.593 1.00 89.44 273 PRO A N 1
ATOM 2148 C CA . PRO A 1 273 ? 8.599 -13.014 -7.888 1.00 89.44 273 PRO A CA 1
ATOM 2149 C C . PRO A 1 273 ? 8.334 -14.239 -8.776 1.00 89.44 273 PRO A C 1
ATOM 2151 O O . PRO A 1 273 ? 7.664 -14.153 -9.813 1.00 89.44 273 PRO A O 1
ATOM 2154 N N . GLU A 1 274 ? 8.849 -15.389 -8.344 1.00 87.38 274 GLU A N 1
ATOM 2155 C CA . GLU A 1 274 ? 8.561 -16.679 -8.970 1.00 87.38 274 GLU A CA 1
ATOM 2156 C C . GLU A 1 274 ? 7.049 -16.889 -9.121 1.00 87.38 274 GLU A C 1
ATOM 2158 O O . GLU A 1 274 ? 6.277 -16.707 -8.178 1.00 87.38 274 GLU A O 1
ATOM 2163 N N . ASN A 1 275 ? 6.619 -17.268 -10.323 1.00 82.94 275 ASN A N 1
ATOM 2164 C CA . ASN A 1 275 ? 5.225 -17.573 -10.624 1.00 82.94 275 ASN A CA 1
ATOM 2165 C C . ASN A 1 275 ? 5.116 -18.623 -11.743 1.00 82.94 275 ASN A C 1
ATOM 2167 O O . ASN A 1 275 ? 6.118 -19.093 -12.275 1.00 82.94 275 ASN A O 1
ATOM 2171 N N . GLU A 1 276 ? 3.889 -19.012 -12.100 1.00 82.69 276 GLU A N 1
ATOM 2172 C CA . GLU A 1 276 ? 3.629 -20.046 -13.116 1.00 82.69 276 GLU A CA 1
ATOM 2173 C C . GLU A 1 276 ? 4.234 -19.716 -14.490 1.00 82.69 276 GLU A C 1
ATOM 2175 O O . GLU A 1 276 ? 4.696 -20.620 -15.186 1.00 82.69 276 GLU A O 1
ATOM 2180 N N . THR A 1 277 ? 4.242 -18.436 -14.871 1.00 82.12 277 THR A N 1
ATOM 2181 C CA . THR A 1 277 ? 4.802 -17.951 -16.142 1.00 82.12 277 THR A CA 1
ATOM 2182 C C . THR A 1 277 ? 6.318 -17.791 -16.054 1.00 82.12 277 THR A C 1
ATOM 2184 O O . THR A 1 277 ? 7.032 -18.110 -17.003 1.00 82.12 277 THR A O 1
ATOM 2187 N N . PHE A 1 278 ? 6.816 -17.344 -14.900 1.00 86.12 278 PHE A N 1
ATOM 2188 C CA . PHE A 1 278 ? 8.228 -17.079 -14.637 1.00 86.12 278 PHE A CA 1
ATOM 2189 C C . PHE A 1 278 ? 8.706 -17.866 -13.404 1.00 86.12 278 PHE A C 1
ATOM 2191 O O . PHE A 1 278 ? 8.800 -17.302 -12.311 1.00 86.12 278 PHE A O 1
ATOM 2198 N N . PRO A 1 279 ? 9.027 -19.169 -13.540 1.00 84.88 279 PRO A N 1
ATOM 2199 C CA . PRO A 1 279 ? 9.354 -20.027 -12.396 1.00 84.88 279 PRO A CA 1
ATOM 2200 C C . PRO A 1 279 ? 10.634 -19.651 -11.642 1.00 84.88 279 PRO A C 1
ATOM 2202 O O . PRO A 1 279 ? 10.844 -20.141 -10.544 1.00 84.88 279 PRO A O 1
ATOM 2205 N N . GLN A 1 280 ? 11.495 -18.822 -12.236 1.00 87.31 280 GLN A N 1
ATOM 2206 C CA . GLN A 1 280 ? 12.704 -18.277 -11.601 1.00 87.31 280 GLN A CA 1
ATOM 2207 C C . GLN A 1 280 ? 12.555 -16.781 -11.268 1.00 87.31 280 GLN A C 1
ATOM 2209 O O . GLN A 1 280 ? 13.533 -16.091 -10.996 1.00 87.31 280 GLN A O 1
ATOM 2214 N N . GLY A 1 281 ? 11.327 -16.263 -11.340 1.00 89.44 281 GLY A N 1
ATOM 2215 C CA . GLY A 1 281 ? 11.061 -14.834 -11.346 1.00 89.44 281 GLY A CA 1
ATOM 2216 C C . GLY A 1 281 ? 11.385 -14.195 -12.693 1.00 89.44 281 GLY A C 1
ATOM 2217 O O . GLY A 1 281 ? 11.800 -14.846 -13.657 1.00 89.44 281 GLY A O 1
ATOM 2218 N N . PHE A 1 282 ? 11.143 -12.895 -12.755 1.00 93.56 282 PHE A N 1
ATOM 2219 C CA . PHE A 1 282 ? 11.360 -12.071 -13.938 1.00 93.56 282 PHE A CA 1
ATOM 2220 C C . PHE A 1 282 ? 12.214 -10.866 -13.562 1.00 93.56 282 PHE A C 1
ATOM 2222 O O . PHE A 1 282 ? 12.049 -10.317 -12.473 1.00 93.56 282 PHE A O 1
ATOM 2229 N N . SER A 1 283 ? 13.089 -10.453 -14.472 1.00 95.44 283 SER A N 1
ATOM 2230 C CA . SER A 1 283 ? 13.764 -9.157 -14.482 1.00 95.44 283 SER A CA 1
ATOM 2231 C C . SER A 1 283 ? 13.719 -8.643 -15.905 1.00 95.44 283 SER A C 1
ATOM 2233 O O . SER A 1 283 ? 14.091 -9.370 -16.827 1.00 95.44 283 SER A O 1
ATOM 2235 N N . LEU A 1 284 ? 13.229 -7.421 -16.080 1.00 95.44 284 LEU A N 1
ATOM 2236 C CA . LEU A 1 284 ? 13.089 -6.795 -17.382 1.00 95.44 284 LEU A CA 1
ATOM 2237 C C . LEU A 1 284 ? 14.453 -6.646 -18.047 1.00 95.44 284 LEU A C 1
ATOM 2239 O O . LEU A 1 284 ? 14.618 -7.043 -19.200 1.00 95.44 284 LEU A O 1
ATOM 2243 N N . THR A 1 285 ? 15.435 -6.151 -17.295 1.00 95.44 285 THR A N 1
ATOM 2244 C CA . THR A 1 285 ? 16.807 -5.998 -17.784 1.00 95.44 285 THR A CA 1
ATOM 2245 C C . THR A 1 285 ? 17.383 -7.348 -18.212 1.00 95.44 285 THR A C 1
ATOM 2247 O O . THR A 1 285 ? 17.799 -7.498 -19.360 1.00 95.44 285 THR A O 1
ATOM 2250 N N . ALA A 1 286 ? 17.312 -8.372 -17.351 1.00 93.00 286 ALA A N 1
ATOM 2251 C CA . ALA A 1 286 ? 17.840 -9.698 -17.682 1.00 93.00 286 ALA A CA 1
ATOM 2252 C C . ALA A 1 286 ? 17.098 -10.351 -18.861 1.00 93.00 286 ALA A C 1
ATOM 2254 O O . ALA A 1 286 ? 17.713 -11.025 -19.685 1.00 93.00 286 ALA A O 1
ATOM 2255 N N . TYR A 1 287 ? 15.782 -10.156 -18.963 1.00 92.06 287 TYR A N 1
ATOM 2256 C CA . TYR A 1 287 ? 14.974 -10.698 -20.054 1.00 92.06 287 TYR A CA 1
ATOM 2257 C C . TYR A 1 287 ? 15.367 -10.092 -21.405 1.00 92.06 287 TYR A C 1
ATOM 2259 O O . TYR A 1 287 ? 15.520 -10.824 -22.383 1.00 92.06 287 TYR A O 1
ATOM 2267 N N . ILE A 1 288 ? 15.581 -8.773 -21.452 1.00 92.69 288 ILE A N 1
ATOM 2268 C CA . ILE A 1 288 ? 16.019 -8.077 -22.667 1.00 92.69 288 ILE A CA 1
ATOM 2269 C C . ILE A 1 288 ? 17.457 -8.470 -23.032 1.00 92.69 288 ILE A C 1
ATOM 2271 O O . ILE A 1 288 ? 17.727 -8.767 -24.193 1.00 92.69 288 ILE A O 1
ATOM 2275 N N . GLU A 1 289 ? 18.373 -8.519 -22.061 1.00 91.12 289 GLU A N 1
ATOM 2276 C CA . GLU A 1 289 ? 19.780 -8.890 -22.291 1.00 91.12 289 GLU A CA 1
ATOM 2277 C C . GLU A 1 289 ? 19.954 -10.317 -22.825 1.00 91.12 289 GLU A C 1
ATOM 2279 O O . GLU A 1 289 ? 20.921 -10.600 -23.535 1.00 91.12 289 GLU A O 1
ATOM 2284 N N . ASN A 1 290 ? 19.015 -11.209 -22.503 1.00 88.62 290 ASN A N 1
ATOM 2285 C CA . ASN A 1 290 ? 19.023 -12.604 -22.932 1.00 88.62 290 ASN A CA 1
ATOM 2286 C C . ASN A 1 290 ? 18.073 -12.883 -24.109 1.00 88.62 290 ASN A C 1
ATOM 2288 O O . ASN A 1 290 ? 17.674 -14.034 -24.297 1.00 88.62 290 ASN A O 1
ATOM 2292 N N . ASP A 1 291 ? 17.694 -11.859 -24.885 1.00 85.19 291 ASP A N 1
ATOM 2293 C CA . ASP A 1 291 ? 16.817 -11.979 -26.062 1.00 85.19 291 ASP A CA 1
ATOM 2294 C C . ASP A 1 291 ? 15.539 -12.801 -25.769 1.00 85.19 291 ASP A C 1
ATOM 2296 O O . ASP A 1 291 ? 15.098 -13.633 -26.565 1.00 85.19 291 ASP A O 1
ATOM 2300 N N . GLY A 1 292 ? 14.937 -12.581 -24.595 1.00 79.88 292 GLY A N 1
ATOM 2301 C CA . GLY A 1 292 ? 13.658 -13.177 -24.202 1.00 79.88 292 GLY A CA 1
ATOM 2302 C C . GLY A 1 292 ? 13.749 -14.565 -23.570 1.00 79.88 292 GLY A C 1
ATOM 2303 O O . GLY A 1 292 ? 12.724 -15.206 -23.311 1.00 79.88 292 GLY A O 1
ATOM 2304 N N . VAL A 1 293 ? 14.960 -15.056 -23.301 1.00 75.56 293 VAL A N 1
ATOM 2305 C CA . VAL A 1 293 ? 15.162 -16.322 -22.592 1.00 75.56 293 VAL A CA 1
ATOM 2306 C C . VAL A 1 293 ? 14.990 -16.111 -21.087 1.00 75.56 293 VAL A C 1
ATOM 2308 O O . VAL A 1 293 ? 15.785 -15.444 -20.431 1.00 75.56 293 VAL A O 1
ATOM 2311 N N . VAL A 1 294 ? 13.949 -16.726 -20.521 1.00 66.56 294 VAL A N 1
ATOM 2312 C CA . VAL A 1 294 ? 13.689 -16.740 -19.074 1.00 66.56 294 VAL A CA 1
ATOM 2313 C C . VAL A 1 294 ? 14.599 -17.763 -18.381 1.00 66.56 294 VAL A C 1
ATOM 2315 O O . VAL A 1 294 ? 14.746 -18.890 -18.856 1.00 66.56 294 VAL A O 1
ATOM 2318 N N . GLY A 1 295 ? 15.136 -17.410 -17.209 1.00 54.72 295 GLY A N 1
ATOM 2319 C CA . GLY A 1 295 ? 15.756 -18.366 -16.286 1.00 54.72 295 GLY A CA 1
ATOM 2320 C C . GLY A 1 295 ? 17.267 -18.568 -16.434 1.00 54.72 295 GLY A C 1
ATOM 2321 O O . GLY A 1 295 ? 17.768 -19.677 -16.224 1.00 54.72 295 GLY A O 1
ATOM 2322 N N . LEU A 1 296 ? 17.983 -17.513 -16.819 1.00 41.66 296 LEU A N 1
ATOM 2323 C CA . LEU A 1 296 ? 19.434 -17.437 -16.703 1.00 41.66 296 LEU A CA 1
ATOM 2324 C C . LEU A 1 296 ? 19.751 -16.529 -15.509 1.00 41.66 296 LEU A C 1
ATOM 2326 O O . LEU A 1 296 ? 19.353 -15.367 -15.499 1.00 41.66 296 LEU A O 1
ATOM 2330 N N . GLU A 1 297 ? 20.398 -17.077 -14.476 1.00 38.59 297 GLU A N 1
ATOM 2331 C CA . GLU A 1 297 ? 20.938 -16.260 -13.383 1.00 38.59 297 GLU A CA 1
ATOM 2332 C C . GLU A 1 297 ? 21.974 -15.262 -13.943 1.00 38.59 297 GLU A C 1
ATOM 2334 O O . GLU A 1 297 ? 22.713 -15.636 -14.862 1.00 38.59 297 GLU A O 1
ATOM 2339 N N . PRO A 1 298 ? 22.045 -14.024 -13.412 1.00 41.44 298 PRO A N 1
ATOM 2340 C CA . PRO A 1 298 ? 23.151 -13.109 -13.696 1.00 41.44 298 PRO A CA 1
ATOM 2341 C C . PRO A 1 298 ? 24.508 -13.646 -13.207 1.00 41.44 298 PRO A C 1
ATOM 2343 O O . PRO A 1 298 ? 24.556 -14.303 -12.139 1.00 41.44 298 PRO A O 1
#

Secondary structure (DSSP, 8-state):
---PPP--------------PPSS--HHHHHHHHHTT-PPTT--------HHHHB-HHHHHHHHHHTS-STTS--SS-SBTTTTBSS--EEEEEEEEETTEEEEEEEETTEEEEEEEEEEEETTEEEEEEEE---BTTB---BHHHHHHHHH----SS--HHHHHHHHHGGGG-TT----SPPPP-B-HHHHHHHHHHHH--GGGPPPS--SBTTTTBSS--EEEEEEEEEE-SSTTEEEEEEEEEETTEEEEEEEEEEEETTEEEEEEEEE-S-SS-TT-EEHHHHHHTTT------

Sequence (298 aa):
MLRRTFLISALALSAAPVLAATPGPAPEQIIRDLYALYKPVGMDVYPDVKPQRLMTTELAVLYTAGATEPDNNIPPLDWDIFVNGQDFGVTRLKVKREGDVVTAKFDNLGEATTVFYDFVATPEGWRIDNVRYPDDENGPGFDLRHFAHLLLATPASDPEPGSTIVRYYAPMMEPSASSTDEPYMPFTTELEAQYDKAVQDRPDGEMPLIDWDIFVSGQDARIEYVYVLATDKDAPDQQTVTAFFANMGKATAVIYDFVKQPEGWRISDVRYPENETFPQGFSLTAYIENDGVVGLEP

Radius of gyration: 26.74 Å; chains: 1; bounding box: 53×48×126 Å

pLDDT: mean 81.4, std 15.48, range [38.59, 98.69]